Protein AF-Q025M4-F1 (afdb_monomer_lite)

Foldseek 3Di:
DVPVLCVLLVVCVLLVHDSVQSVVLVVVVVVPDDPVVSVVSSVVSSCCSLVVCCVVCVVLLVVLLVQLVVLVVVVVVCCVPPVPQDQPLDLDDDPSNVVVLVVLLQSLLVSLLRSCQVSQVRLQSSLVSNLVVVLVVVCVVCVVVLVVLVVCCVVPVVSVSVNCSVCSSNVSSSNSNNNSSSVNNDDDPDDD

Organism: Solibacter usitatus (strain Ellin6076) (NCBI:txid234267)

Sequence (192 aa):
MRSWHGAVVWMFERLGLDVALAGDLLEERARGRSMIWYCRQVGTAICIGIGRPIFEHKVLALRAVATGCAVNSVWLFLWEKFLHLDLPSTPRISLEAIACLLIILLTQAATGWMVARTHRAHAIPMVLVFVTWLVGWYVAGSFSEIERLLVSSIDQPRFRPYLAWYLTPLFVETAGLIAGGIVGAAPKARPR

Structure (mmCIF, N/CA/C/O backbone):
data_AF-Q025M4-F1
#
_entry.id   AF-Q025M4-F1
#
loop_
_atom_site.group_PDB
_atom_site.id
_atom_site.type_symbol
_atom_site.label_atom_id
_atom_site.label_alt_id
_atom_site.label_comp_id
_atom_site.label_asym_id
_atom_site.label_entity_id
_atom_site.label_seq_id
_atom_site.pdbx_PDB_ins_code
_atom_site.Cartn_x
_atom_site.Cartn_y
_atom_site.Cartn_z
_atom_site.occupancy
_atom_site.B_iso_or_equiv
_atom_site.auth_seq_id
_atom_site.auth_comp_id
_atom_site.auth_asym_id
_atom_site.auth_atom_id
_atom_site.pdbx_PDB_model_num
ATOM 1 N N . MET A 1 1 ? -0.836 20.525 21.009 1.00 51.44 1 MET A N 1
ATOM 2 C CA . MET A 1 1 ? -1.265 19.148 21.367 1.00 51.44 1 MET A CA 1
ATOM 3 C C . MET A 1 1 ? -2.673 18.756 20.884 1.00 51.44 1 MET A C 1
ATOM 5 O O . MET A 1 1 ? -2.928 17.563 20.805 1.00 51.44 1 MET A O 1
ATOM 9 N N . ARG A 1 2 ? -3.563 19.686 20.480 1.00 56.62 2 ARG A N 1
ATOM 10 C CA . ARG A 1 2 ? -4.924 19.380 19.965 1.00 56.62 2 ARG A CA 1
ATOM 11 C C . ARG A 1 2 ? -4.997 18.513 18.689 1.00 56.62 2 ARG A C 1
ATOM 13 O O . ARG A 1 2 ? -6.009 17.857 18.486 1.00 56.62 2 ARG A O 1
ATOM 20 N N . SER A 1 3 ? -3.959 18.478 17.849 1.00 73.88 3 SER A N 1
ATOM 21 C CA . SER A 1 3 ? -4.001 17.783 16.547 1.00 73.88 3 SER A CA 1
ATOM 22 C C . SER A 1 3 ? -3.987 16.251 16.641 1.00 73.88 3 SER A C 1
ATOM 24 O O . SER A 1 3 ? -4.632 15.582 15.842 1.00 73.88 3 SER A O 1
ATOM 26 N N . TRP A 1 4 ? -3.294 15.684 17.631 1.00 70.69 4 TRP A N 1
ATOM 27 C CA . TRP A 1 4 ? -3.118 14.230 17.747 1.00 70.69 4 TRP A CA 1
ATOM 28 C C . TRP A 1 4 ? -4.360 13.506 18.274 1.00 70.69 4 TRP A C 1
ATOM 30 O O . TRP A 1 4 ? -4.628 12.380 17.871 1.00 70.69 4 TRP A O 1
ATOM 40 N N . HIS A 1 5 ? -5.136 14.155 19.146 1.00 73.75 5 HIS A N 1
ATOM 41 C CA . HIS A 1 5 ? -6.385 13.597 19.667 1.00 73.75 5 HIS A CA 1
ATOM 42 C C . HIS A 1 5 ? -7.423 13.439 18.553 1.00 73.75 5 HIS A C 1
ATOM 44 O O . HIS A 1 5 ? -7.964 12.353 18.363 1.00 73.75 5 HIS A O 1
ATOM 50 N N . GLY A 1 6 ? -7.615 14.501 17.762 1.00 79.62 6 GLY A N 1
ATOM 51 C CA . GLY A 1 6 ? -8.504 14.466 16.605 1.00 79.62 6 GLY A CA 1
ATOM 52 C C . GLY A 1 6 ? -8.106 13.377 15.613 1.00 79.62 6 GLY A C 1
ATOM 53 O O . GLY A 1 6 ? -8.973 12.657 15.141 1.00 79.62 6 GLY A O 1
ATOM 54 N N . ALA A 1 7 ? -6.805 13.187 15.367 1.00 79.31 7 ALA A N 1
ATOM 55 C CA . ALA A 1 7 ? -6.321 12.137 14.474 1.00 79.31 7 ALA A CA 1
ATOM 56 C C . ALA A 1 7 ? -6.635 10.718 14.982 1.00 79.31 7 ALA A C 1
ATOM 58 O O . ALA A 1 7 ? -7.050 9.873 14.194 1.00 79.31 7 ALA A O 1
ATOM 59 N N . VAL A 1 8 ? -6.467 10.447 16.281 1.00 77.81 8 VAL A N 1
ATOM 60 C CA . VAL A 1 8 ? -6.729 9.111 16.848 1.00 77.81 8 VAL A CA 1
ATOM 61 C C . VAL A 1 8 ? -8.222 8.813 16.896 1.00 77.81 8 VAL A C 1
ATOM 63 O O . VAL A 1 8 ? -8.623 7.734 16.475 1.00 77.81 8 VAL A O 1
ATOM 66 N N . VAL A 1 9 ? -9.045 9.768 17.335 1.00 82.25 9 VAL A N 1
ATOM 67 C CA . VAL A 1 9 ? -10.509 9.613 17.330 1.00 82.25 9 VAL A CA 1
ATOM 68 C C . VAL A 1 9 ? -11.020 9.425 15.904 1.00 82.25 9 VAL A C 1
ATOM 70 O O . VAL A 1 9 ? -11.759 8.480 15.644 1.00 82.25 9 VAL A O 1
ATOM 73 N N . TRP A 1 10 ? -10.551 10.253 14.965 1.00 81.56 10 TRP A N 1
ATOM 74 C CA . TRP A 1 10 ? -10.876 10.120 13.545 1.00 81.56 10 TRP A CA 1
ATOM 75 C C . TRP A 1 10 ? -10.479 8.746 13.000 1.00 81.56 10 TRP A C 1
ATOM 77 O O . TRP A 1 10 ? -11.255 8.112 12.292 1.00 81.56 10 TRP A O 1
ATOM 87 N N . MET A 1 11 ? -9.294 8.246 13.356 1.00 79.44 11 MET A N 1
ATOM 88 C CA . MET A 1 11 ? -8.829 6.930 12.923 1.00 79.44 11 MET A CA 1
ATOM 89 C C . MET A 1 11 ? -9.656 5.794 13.540 1.00 79.44 11 MET A C 1
ATOM 91 O O . MET A 1 11 ? -9.972 4.836 12.840 1.00 79.44 11 MET A O 1
ATOM 95 N N . PHE A 1 12 ? -10.042 5.897 14.814 1.00 82.19 12 PHE A N 1
ATOM 96 C CA . PHE A 1 12 ? -10.883 4.901 15.485 1.00 82.19 12 PHE A CA 1
ATOM 97 C C . PHE A 1 12 ? -12.275 4.842 14.862 1.00 82.19 12 PHE A C 1
ATOM 99 O O . PHE A 1 12 ? -12.716 3.766 14.465 1.00 82.19 12 PHE A O 1
ATOM 106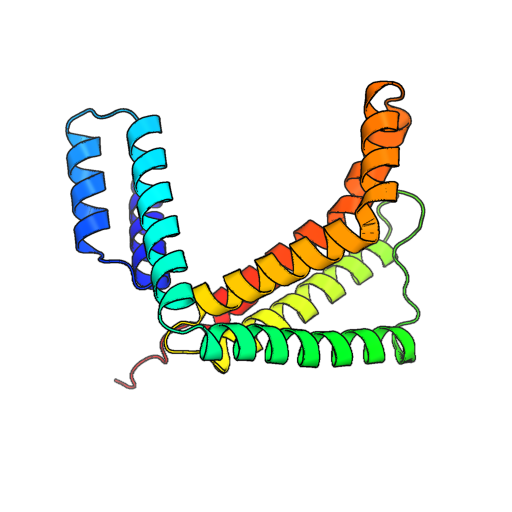 N N . GLU A 1 13 ? -12.911 5.996 14.663 1.00 81.44 13 GLU A N 1
ATOM 107 C CA . GLU A 1 13 ? -14.184 6.094 13.948 1.00 81.44 13 GLU A CA 1
ATOM 108 C C . GLU A 1 13 ? -14.070 5.480 12.546 1.00 81.44 13 GLU A C 1
ATOM 110 O O . GLU A 1 13 ? -14.936 4.725 12.101 1.00 81.44 13 GLU A O 1
ATOM 115 N N . ARG A 1 14 ? -12.949 5.735 11.859 1.00 75.38 14 ARG A N 1
ATOM 116 C CA . ARG A 1 14 ? -12.715 5.238 10.503 1.00 75.38 14 ARG A CA 1
ATOM 117 C C . ARG A 1 14 ? -12.511 3.733 10.416 1.00 75.38 14 ARG A C 1
ATOM 119 O O . ARG A 1 14 ? -12.902 3.124 9.421 1.00 75.38 14 ARG A O 1
ATOM 126 N N . LEU A 1 15 ? -11.896 3.154 11.438 1.00 72.25 15 LEU A N 1
ATOM 127 C CA . LEU A 1 15 ? -11.674 1.718 11.566 1.00 72.25 15 LEU A CA 1
ATOM 128 C C . LEU A 1 15 ? -12.890 0.985 12.152 1.00 72.25 15 LEU A C 1
ATOM 130 O O . LEU A 1 15 ? -12.862 -0.240 12.228 1.00 72.25 15 LEU A O 1
ATOM 134 N N . GLY A 1 16 ? -13.950 1.705 12.542 1.00 72.88 16 GLY A N 1
ATOM 135 C CA . GLY A 1 16 ? -15.097 1.123 13.242 1.00 72.88 16 GLY A CA 1
ATOM 136 C C . GLY A 1 16 ? -14.747 0.636 14.652 1.00 72.88 16 GLY A C 1
ATOM 137 O O . GLY A 1 16 ? -15.394 -0.273 15.165 1.00 72.88 16 GLY A O 1
ATOM 138 N N . LEU A 1 17 ? -13.697 1.202 15.251 1.00 81.06 17 LEU A N 1
ATOM 139 C CA . LEU A 1 17 ? -13.292 0.947 16.628 1.00 81.06 17 LEU A CA 1
ATOM 140 C C . LEU A 1 17 ? -14.156 1.752 17.599 1.00 81.06 17 LEU A C 1
ATOM 142 O O . LEU A 1 17 ? -14.677 2.815 17.261 1.00 81.06 17 LEU A O 1
ATOM 146 N N . ASP A 1 18 ? -14.261 1.256 18.829 1.00 82.44 18 ASP A N 1
ATOM 147 C CA . ASP A 1 18 ? -15.000 1.938 19.884 1.00 82.44 18 ASP A CA 1
ATOM 148 C C . ASP A 1 18 ? -14.334 3.279 20.237 1.00 82.44 18 ASP A C 1
ATOM 150 O O . ASP A 1 18 ? -13.204 3.331 20.727 1.00 82.44 18 ASP A O 1
ATOM 154 N N . VAL A 1 19 ? -15.038 4.383 19.984 1.00 82.19 19 VAL A N 1
ATOM 155 C CA . VAL A 1 19 ? -14.568 5.741 20.290 1.00 82.19 19 VAL A CA 1
ATOM 156 C C . VAL A 1 19 ? -14.390 5.935 21.801 1.00 82.19 19 VAL A C 1
ATOM 158 O O . VAL A 1 19 ? -13.518 6.704 22.212 1.00 82.19 19 VAL A O 1
ATOM 161 N N . ALA A 1 20 ? -15.139 5.203 22.636 1.00 84.94 20 ALA A N 1
ATOM 162 C CA . ALA A 1 20 ? -14.956 5.225 24.085 1.00 84.94 20 ALA A CA 1
ATOM 163 C C . ALA A 1 20 ? -13.569 4.700 24.484 1.00 84.94 20 ALA A C 1
ATOM 165 O O . ALA A 1 20 ? -12.916 5.285 25.347 1.00 84.94 20 ALA A O 1
ATOM 166 N N . LEU A 1 21 ? -13.064 3.676 23.783 1.00 85.25 21 LEU A N 1
ATOM 167 C CA . LEU A 1 21 ? -11.714 3.150 23.993 1.00 85.25 21 LEU A CA 1
ATOM 168 C C . LEU A 1 21 ? -10.638 4.195 23.658 1.00 85.25 21 LEU A C 1
ATOM 170 O O . LEU A 1 21 ? -9.630 4.287 24.354 1.00 85.25 21 LEU A O 1
ATOM 174 N N . ALA A 1 22 ? -10.842 5.019 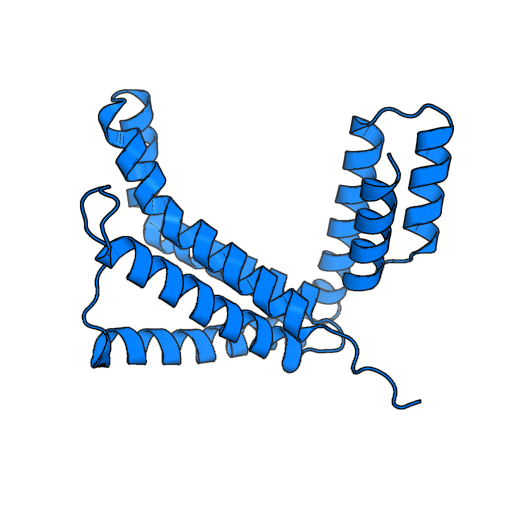22.622 1.00 84.25 22 ALA A N 1
ATOM 175 C CA . ALA A 1 22 ? -9.927 6.126 22.330 1.00 84.25 22 ALA A CA 1
ATOM 176 C C . ALA A 1 22 ? -9.909 7.161 23.468 1.00 84.25 22 ALA A C 1
ATOM 178 O O . ALA A 1 22 ? -8.838 7.650 23.827 1.00 84.25 22 ALA A O 1
ATOM 179 N N . GLY A 1 23 ? -11.077 7.479 24.037 1.00 84.75 23 GLY A N 1
ATOM 180 C CA . GLY A 1 23 ? -11.203 8.368 25.194 1.00 84.75 23 GLY A CA 1
ATOM 181 C C . GLY A 1 23 ? -10.448 7.844 26.415 1.00 84.75 23 GLY A C 1
ATOM 182 O O . GLY A 1 23 ? -9.612 8.560 26.965 1.00 84.75 23 GLY A O 1
ATOM 183 N N . ASP A 1 24 ? -10.657 6.574 26.759 1.00 89.44 24 ASP A N 1
ATOM 184 C CA . ASP A 1 24 ? -10.025 5.916 27.908 1.00 89.44 24 ASP A CA 1
ATOM 185 C C . ASP A 1 24 ? -8.487 5.908 27.802 1.00 89.44 24 ASP A C 1
ATOM 187 O O . ASP A 1 24 ? -7.779 6.361 28.705 1.00 89.44 24 ASP A O 1
ATOM 191 N N . LEU A 1 25 ? -7.941 5.544 26.633 1.00 88.00 25 LEU A N 1
ATOM 192 C CA . LEU A 1 25 ? -6.490 5.578 26.390 1.00 88.00 25 LEU A CA 1
ATOM 193 C C . LEU A 1 25 ? -5.885 6.982 26.548 1.00 88.00 25 LEU A C 1
ATOM 195 O O . LEU A 1 25 ? -4.718 7.133 26.929 1.00 88.00 25 LEU A O 1
ATOM 199 N N . LEU A 1 26 ? -6.656 8.021 26.228 1.00 85.38 26 LEU A N 1
ATOM 200 C CA . LEU A 1 26 ? -6.246 9.412 26.386 1.00 85.38 26 LEU A CA 1
ATOM 201 C C . LEU A 1 26 ? -6.309 9.874 27.840 1.00 85.38 26 LEU A C 1
ATOM 203 O O . LEU A 1 26 ? -5.386 10.565 28.280 1.00 85.38 26 LEU A O 1
ATOM 207 N N . GLU A 1 27 ? -7.338 9.480 28.585 1.00 88.56 27 GLU A N 1
ATOM 208 C CA . GLU A 1 27 ? -7.424 9.742 30.021 1.00 88.56 27 GLU A CA 1
ATOM 209 C C . GLU A 1 27 ? -6.257 9.091 30.770 1.00 88.56 27 GLU A C 1
ATOM 211 O O . GLU A 1 27 ? -5.595 9.746 31.579 1.00 88.56 27 GLU A O 1
ATOM 216 N N . GLU A 1 28 ? -5.915 7.843 30.445 1.00 88.94 28 GLU A N 1
ATOM 217 C CA . GLU A 1 28 ? -4.770 7.161 31.054 1.00 88.94 28 GLU A CA 1
ATOM 218 C C . GLU A 1 28 ? -3.429 7.812 30.693 1.00 88.94 28 GLU A C 1
ATOM 220 O O . GLU A 1 28 ? -2.525 7.903 31.532 1.00 88.94 28 GLU A O 1
ATOM 225 N N . ARG A 1 29 ? -3.292 8.340 29.470 1.00 83.69 29 ARG A N 1
ATOM 226 C CA . ARG A 1 29 ? -2.121 9.140 29.091 1.00 83.69 29 ARG A CA 1
ATOM 227 C C . ARG A 1 29 ? -2.046 10.443 29.888 1.00 83.69 29 ARG A C 1
ATOM 229 O O . ARG A 1 29 ? -0.961 10.809 30.338 1.00 83.69 29 ARG A O 1
ATOM 236 N N . ALA A 1 30 ? -3.170 11.134 30.078 1.00 85.62 30 ALA A N 1
ATOM 237 C CA . ALA A 1 30 ? -3.232 12.368 30.863 1.00 85.62 30 ALA A CA 1
ATOM 238 C C . ALA A 1 30 ? -2.868 12.138 32.342 1.00 85.62 30 ALA A C 1
ATOM 240 O O . ALA A 1 30 ? -2.288 13.019 32.970 1.00 85.62 30 ALA A O 1
ATOM 241 N N . ARG A 1 31 ? -3.099 10.926 32.867 1.00 90.62 31 ARG A N 1
ATOM 242 C CA . ARG A 1 31 ? -2.659 10.481 34.205 1.00 90.62 31 ARG A CA 1
ATOM 243 C C . ARG A 1 31 ? -1.152 10.175 34.309 1.00 90.62 31 ARG A C 1
ATOM 245 O O . ARG A 1 31 ? -0.707 9.631 35.315 1.00 90.62 31 ARG A O 1
ATOM 252 N N . GLY A 1 32 ? -0.352 10.525 33.297 1.00 89.25 32 GLY A N 1
ATOM 253 C CA . GLY A 1 32 ? 1.113 10.454 33.344 1.00 89.25 32 GLY A CA 1
ATOM 254 C C . GLY A 1 32 ? 1.727 9.177 32.765 1.00 89.25 32 GLY A C 1
ATOM 255 O O . GLY A 1 32 ? 2.919 8.931 32.954 1.00 89.25 32 GLY A O 1
ATOM 256 N N . ARG A 1 33 ? 0.957 8.350 32.043 1.00 89.75 33 ARG A N 1
ATOM 257 C CA . ARG A 1 33 ? 1.520 7.192 31.326 1.00 89.75 33 ARG A CA 1
ATOM 258 C C . ARG A 1 33 ? 2.414 7.637 30.164 1.00 89.75 33 ARG A C 1
ATOM 260 O O . ARG A 1 33 ? 2.172 8.644 29.500 1.00 89.75 33 ARG A O 1
ATOM 267 N N . SER A 1 34 ? 3.465 6.857 29.908 1.00 90.19 34 SER A N 1
ATOM 268 C CA . SER A 1 34 ? 4.457 7.173 28.878 1.00 90.19 34 SER A CA 1
ATOM 269 C C . SER A 1 34 ? 3.881 7.081 27.460 1.00 90.19 34 SER A C 1
ATOM 271 O O . SER A 1 34 ? 2.951 6.322 27.178 1.00 90.19 34 SER A O 1
ATOM 273 N N . MET A 1 35 ? 4.474 7.828 26.525 1.00 83.19 35 MET A N 1
ATOM 274 C CA . MET A 1 35 ? 4.039 7.831 25.123 1.00 83.19 35 MET A CA 1
ATOM 275 C C . MET A 1 35 ? 4.218 6.465 24.444 1.00 83.19 35 MET A C 1
ATOM 277 O O . MET A 1 35 ? 3.399 6.086 23.613 1.00 83.19 35 MET A O 1
ATOM 281 N N . ILE A 1 36 ? 5.235 5.697 24.844 1.00 89.62 36 ILE A N 1
ATOM 282 C CA . ILE A 1 36 ? 5.467 4.333 24.347 1.00 89.62 36 ILE A CA 1
ATOM 283 C C . ILE A 1 36 ? 4.314 3.411 24.754 1.00 89.62 36 ILE A C 1
ATOM 285 O O . ILE A 1 36 ? 3.816 2.648 23.928 1.00 89.62 36 ILE A O 1
ATOM 289 N N . TRP A 1 37 ? 3.856 3.507 26.007 1.00 92.12 37 TRP A N 1
ATOM 290 C CA . TRP A 1 37 ? 2.716 2.729 26.489 1.00 92.12 37 TRP A CA 1
ATOM 291 C C . TRP A 1 37 ? 1.453 3.048 25.677 1.00 92.12 37 TRP A C 1
ATOM 293 O O . TRP A 1 37 ? 0.787 2.128 25.203 1.00 92.12 37 TRP A O 1
ATOM 303 N N . TYR A 1 38 ? 1.189 4.334 25.425 1.00 85.69 38 TYR A N 1
ATOM 304 C CA . TYR A 1 38 ? 0.045 4.779 24.625 1.00 85.69 38 TYR A CA 1
ATOM 305 C C . TYR A 1 38 ? 0.108 4.252 23.185 1.00 85.69 38 TYR A C 1
ATOM 307 O O . TYR A 1 38 ? -0.857 3.662 22.703 1.00 85.69 38 TYR A O 1
ATOM 315 N N . CYS A 1 39 ? 1.256 4.392 22.510 1.00 84.88 39 CYS A N 1
ATOM 316 C CA . CYS A 1 39 ? 1.442 3.871 21.153 1.00 84.88 39 CYS A CA 1
ATOM 317 C C . CYS A 1 39 ? 1.232 2.354 21.086 1.00 84.88 39 CYS A C 1
ATOM 319 O O . CYS A 1 39 ? 0.612 1.868 20.142 1.00 84.88 39 CYS A O 1
ATOM 321 N N . ARG A 1 40 ? 1.699 1.608 22.098 1.00 89.19 40 ARG A N 1
ATOM 322 C CA . ARG A 1 40 ? 1.488 0.159 22.171 1.00 89.19 40 ARG A CA 1
ATOM 323 C C . ARG A 1 40 ? 0.004 -0.188 22.273 1.00 89.19 40 ARG A C 1
ATOM 325 O O . ARG A 1 40 ? -0.445 -1.064 21.546 1.00 89.19 40 ARG A O 1
ATOM 332 N N . GLN A 1 41 ? -0.757 0.497 23.127 1.00 89.94 41 GLN A N 1
ATOM 333 C CA . GLN A 1 41 ? -2.190 0.220 23.281 1.00 89.94 41 GLN A CA 1
ATOM 334 C C . GLN A 1 41 ? -3.001 0.591 22.043 1.00 89.94 41 GLN A C 1
ATOM 336 O O . GLN A 1 41 ? -3.819 -0.203 21.585 1.00 89.94 41 GLN A O 1
ATOM 341 N N . VAL A 1 42 ? -2.732 1.762 21.460 1.00 85.00 42 VAL A N 1
ATOM 342 C CA . VAL A 1 42 ? -3.351 2.184 20.197 1.00 85.00 42 VAL A CA 1
ATOM 343 C C . VAL A 1 42 ? -3.057 1.162 19.097 1.00 85.00 42 VAL A C 1
ATOM 345 O O . VAL A 1 42 ? -3.974 0.742 18.397 1.00 85.00 42 VAL A O 1
ATOM 348 N N . GLY A 1 43 ? -1.807 0.701 18.989 1.00 85.12 43 GLY A N 1
ATOM 349 C CA . GLY A 1 43 ? -1.421 -0.351 18.049 1.00 85.12 43 GLY A CA 1
ATOM 350 C C . GLY A 1 43 ? -2.187 -1.656 18.275 1.00 85.12 43 GLY A C 1
ATOM 351 O O . GLY A 1 43 ? -2.765 -2.194 17.335 1.00 85.12 43 GLY A O 1
ATOM 352 N N . THR A 1 44 ? -2.262 -2.137 19.518 1.00 85.56 44 THR A N 1
ATOM 353 C CA . THR A 1 44 ? -3.016 -3.352 19.861 1.00 85.56 44 THR A CA 1
ATOM 354 C C . THR A 1 44 ? -4.498 -3.226 19.506 1.00 85.56 44 THR A C 1
ATOM 356 O O . THR A 1 44 ? -5.053 -4.138 18.895 1.00 85.56 44 THR A O 1
ATOM 359 N N . ALA A 1 45 ? -5.135 -2.097 19.828 1.00 85.12 45 ALA A N 1
ATOM 360 C CA . ALA A 1 45 ? -6.538 -1.851 19.502 1.00 85.12 45 ALA A CA 1
ATOM 361 C C . ALA A 1 45 ? -6.784 -1.882 17.984 1.00 85.12 45 ALA A C 1
ATOM 363 O O . ALA A 1 45 ? -7.725 -2.527 17.527 1.00 85.12 45 ALA A O 1
ATOM 364 N N . ILE A 1 46 ? -5.898 -1.261 17.199 1.00 82.25 46 ILE A N 1
ATOM 365 C CA . ILE A 1 46 ? -5.940 -1.291 15.730 1.00 82.25 46 ILE A CA 1
ATOM 366 C C . ILE A 1 46 ? -5.804 -2.725 15.210 1.00 82.25 46 ILE A C 1
ATOM 368 O O . ILE A 1 46 ? -6.625 -3.161 14.404 1.00 82.25 46 ILE A O 1
ATOM 372 N N . CYS A 1 47 ? -4.818 -3.482 15.698 1.00 83.56 47 CYS A N 1
ATOM 373 C CA . CYS A 1 47 ? -4.603 -4.870 15.289 1.00 83.56 47 CYS A CA 1
ATOM 374 C C . CYS A 1 47 ? -5.821 -5.753 15.586 1.00 83.56 47 CYS A C 1
ATOM 376 O O . CYS A 1 47 ? -6.236 -6.532 14.730 1.00 83.56 47 CYS A O 1
ATOM 378 N N . ILE A 1 48 ? -6.422 -5.613 16.771 1.00 84.56 48 ILE A N 1
ATOM 379 C CA . ILE A 1 48 ? -7.620 -6.371 17.154 1.00 84.56 48 ILE A CA 1
ATOM 380 C C . ILE A 1 48 ? -8.820 -5.957 16.292 1.00 84.56 48 ILE A C 1
ATOM 382 O O . ILE A 1 48 ? -9.526 -6.824 15.776 1.00 84.56 48 ILE A O 1
ATOM 386 N N . GLY A 1 49 ? -9.032 -4.653 16.090 1.00 80.00 49 GLY A N 1
ATOM 387 C CA . GLY A 1 49 ? -10.145 -4.129 15.295 1.00 80.00 49 GLY A CA 1
ATOM 388 C C . GLY A 1 49 ? -10.087 -4.495 13.820 1.00 80.00 49 GLY A C 1
ATOM 389 O O . GLY A 1 49 ? -11.123 -4.736 13.212 1.00 80.00 49 GLY A O 1
ATOM 390 N N . ILE A 1 50 ? -8.886 -4.577 13.245 1.00 80.94 50 ILE A N 1
ATOM 391 C CA . ILE A 1 50 ? -8.695 -5.042 11.868 1.00 80.94 50 ILE A CA 1
ATOM 392 C C . ILE A 1 50 ? -8.802 -6.565 11.806 1.00 80.94 50 ILE A C 1
ATOM 394 O O . ILE A 1 50 ? -9.475 -7.096 10.927 1.00 80.94 50 ILE A O 1
ATOM 398 N N . GLY A 1 51 ? -8.155 -7.274 12.734 1.00 82.62 51 GLY A N 1
ATOM 399 C CA . GLY A 1 51 ? -8.059 -8.730 12.706 1.00 82.62 51 GLY A CA 1
ATOM 400 C C . GLY A 1 51 ? -9.409 -9.417 12.881 1.00 82.62 51 GLY A C 1
ATOM 401 O O . GLY A 1 51 ? -9.740 -10.328 12.125 1.00 82.62 51 GLY A O 1
ATOM 402 N N . ARG A 1 52 ? -10.220 -8.968 13.842 1.00 85.69 52 ARG A N 1
ATOM 403 C CA . ARG A 1 52 ? -11.481 -9.635 14.187 1.00 85.69 52 ARG A CA 1
ATOM 404 C C . ARG A 1 52 ? -12.454 -9.752 12.993 1.00 85.69 52 ARG A C 1
ATOM 406 O O . ARG A 1 52 ? -12.823 -10.885 12.682 1.00 85.69 52 ARG A O 1
ATOM 413 N N . PRO A 1 53 ? -12.785 -8.677 12.245 1.00 81.12 53 PRO A N 1
ATOM 414 C CA . PRO A 1 53 ? -13.621 -8.775 11.046 1.00 81.12 53 PRO A CA 1
ATOM 415 C C . PRO A 1 53 ? -13.066 -9.708 9.964 1.00 81.12 53 PRO A C 1
ATOM 417 O O . PRO A 1 53 ? -13.834 -10.344 9.248 1.00 81.12 53 PRO A O 1
ATOM 420 N N . ILE A 1 54 ? -11.740 -9.805 9.826 1.00 83.50 54 ILE A N 1
ATOM 421 C CA . ILE A 1 54 ? -11.101 -10.672 8.824 1.00 83.50 54 ILE A CA 1
ATOM 422 C C . ILE A 1 54 ? -11.332 -12.144 9.175 1.00 83.50 54 ILE A C 1
ATOM 424 O O . ILE A 1 54 ? -11.693 -12.943 8.308 1.00 83.50 54 ILE A O 1
ATOM 428 N N . PHE A 1 55 ? -11.158 -12.503 10.450 1.00 85.19 55 PHE A N 1
ATOM 429 C CA . PHE A 1 55 ? -11.354 -13.874 10.919 1.00 85.19 55 PHE A CA 1
ATOM 430 C C . PHE A 1 55 ? -12.830 -14.276 10.985 1.00 85.19 55 PHE A C 1
ATOM 432 O O . PHE A 1 55 ? -13.149 -15.427 10.679 1.00 85.19 55 PHE A O 1
ATOM 439 N N . GLU A 1 56 ? -13.719 -13.343 11.333 1.00 91.44 56 GLU A N 1
ATOM 440 C CA . GLU A 1 56 ? -15.169 -13.567 11.370 1.00 91.44 56 GLU A CA 1
ATOM 441 C C . GLU A 1 56 ? -15.781 -13.634 9.955 1.00 91.44 56 GLU A C 1
ATOM 443 O O . GLU A 1 56 ? -16.726 -14.391 9.727 1.00 91.44 56 GLU A O 1
ATOM 448 N N . HIS A 1 57 ? -15.212 -12.927 8.968 1.00 90.62 57 HIS A N 1
ATOM 449 C CA . HIS A 1 57 ? -15.748 -12.839 7.603 1.00 90.62 57 HIS A CA 1
ATOM 450 C C . HIS A 1 57 ? -14.753 -13.283 6.517 1.00 90.62 57 HIS A C 1
ATOM 452 O O . HIS A 1 57 ? -14.491 -12.562 5.552 1.00 90.62 57 HIS A O 1
ATOM 458 N N . LYS A 1 58 ? -14.250 -14.520 6.609 1.00 92.31 58 LYS A N 1
ATOM 459 C CA . LYS A 1 58 ? -13.260 -15.088 5.664 1.00 92.31 58 LYS A CA 1
ATOM 460 C C . LYS A 1 58 ? -13.685 -15.021 4.192 1.00 92.31 58 LYS A C 1
ATOM 462 O O . LYS A 1 58 ? -12.873 -14.714 3.325 1.00 92.31 58 LYS A O 1
ATOM 467 N N . VAL A 1 59 ? -14.963 -15.278 3.903 1.00 94.12 59 VAL A N 1
ATOM 468 C CA . VAL A 1 59 ? -15.506 -15.209 2.531 1.00 94.12 59 VAL A CA 1
ATOM 469 C C . VAL A 1 59 ? -15.474 -13.774 2.003 1.00 94.12 59 VAL A C 1
ATOM 471 O O . VAL A 1 59 ? -15.167 -13.547 0.835 1.00 94.12 59 VAL A O 1
ATOM 474 N N . LEU A 1 60 ? -15.746 -12.795 2.870 1.00 91.94 60 LEU A N 1
ATOM 475 C CA . LEU A 1 60 ? -15.690 -11.382 2.515 1.00 91.94 60 LEU A CA 1
ATOM 476 C C . LEU A 1 60 ? -14.245 -10.943 2.249 1.00 91.94 60 LEU A C 1
ATOM 478 O O . LEU A 1 60 ? -13.997 -10.258 1.262 1.00 91.94 60 LEU A O 1
ATOM 482 N N . ALA A 1 61 ? -13.299 -11.405 3.071 1.00 92.56 61 ALA A N 1
ATOM 483 C CA . ALA A 1 61 ? -11.870 -11.175 2.873 1.00 92.56 61 ALA A CA 1
ATOM 484 C C . ALA A 1 61 ? -11.378 -11.762 1.540 1.00 92.56 61 ALA A C 1
ATOM 486 O O . ALA A 1 61 ? -10.731 -11.066 0.761 1.00 92.56 61 ALA A O 1
ATOM 487 N N . LEU A 1 62 ? -11.756 -13.006 1.225 1.00 95.00 62 LEU A N 1
ATOM 488 C CA . LEU A 1 62 ? -11.417 -13.634 -0.053 1.00 95.00 62 LEU A CA 1
ATOM 489 C 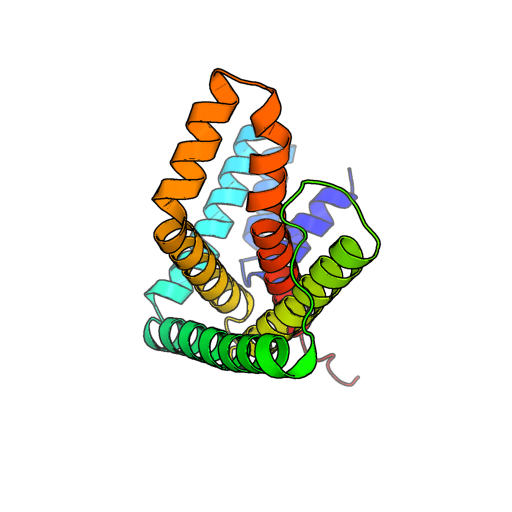C . LEU A 1 62 ? -12.009 -12.862 -1.240 1.00 95.00 62 LEU A C 1
ATOM 491 O O . LEU A 1 62 ? -11.328 -12.631 -2.237 1.00 95.00 62 LEU A O 1
ATOM 495 N N . ARG A 1 63 ? -13.265 -12.419 -1.127 1.00 95.62 63 ARG A N 1
ATOM 496 C CA . ARG A 1 63 ? -13.920 -11.601 -2.153 1.00 95.62 63 ARG A CA 1
ATOM 497 C C . ARG A 1 63 ? -13.228 -10.249 -2.338 1.00 95.62 63 ARG A C 1
ATOM 499 O O . ARG A 1 63 ? -13.116 -9.787 -3.475 1.00 95.62 63 ARG A O 1
ATOM 506 N N . ALA A 1 64 ? -12.756 -9.626 -1.262 1.00 95.06 64 ALA A N 1
ATOM 507 C CA . ALA A 1 64 ? -11.999 -8.382 -1.330 1.00 95.06 64 ALA A CA 1
ATOM 508 C C . ALA A 1 64 ? -10.683 -8.573 -2.088 1.00 95.06 64 ALA A C 1
ATOM 510 O O . ALA A 1 64 ? -10.397 -7.790 -2.995 1.00 95.06 64 ALA A O 1
ATOM 511 N N . VAL A 1 65 ? -9.950 -9.655 -1.796 1.00 96.75 65 VAL A N 1
ATOM 512 C CA . VAL A 1 65 ? -8.742 -10.031 -2.547 1.00 96.75 65 VAL A CA 1
ATOM 513 C C . VAL A 1 65 ? -9.076 -10.256 -4.018 1.00 96.75 65 VAL A C 1
ATOM 515 O O . VAL A 1 65 ? -8.481 -9.613 -4.871 1.00 96.75 65 VAL A O 1
ATOM 518 N N . ALA A 1 66 ? -10.085 -11.074 -4.329 1.00 97.19 66 ALA A N 1
ATOM 519 C CA . ALA A 1 66 ? -10.487 -11.343 -5.710 1.00 97.19 66 ALA A CA 1
ATOM 520 C C . ALA A 1 66 ? -10.880 -10.065 -6.475 1.00 97.19 66 ALA A C 1
ATOM 522 O O . ALA A 1 66 ? -10.509 -9.897 -7.634 1.00 97.19 66 ALA A O 1
ATOM 523 N N . THR A 1 67 ? -11.592 -9.143 -5.820 1.00 96.88 67 THR A N 1
ATOM 524 C CA . THR A 1 67 ? -11.977 -7.851 -6.408 1.00 96.88 67 THR A CA 1
ATOM 525 C C . THR A 1 67 ? -10.747 -6.991 -6.691 1.00 96.88 67 THR A C 1
ATOM 527 O O . THR A 1 67 ? -10.618 -6.461 -7.792 1.00 96.88 67 THR A O 1
ATOM 530 N N . GLY A 1 68 ? -9.833 -6.875 -5.723 1.00 96.06 68 GLY A N 1
ATOM 531 C CA . GLY A 1 68 ? -8.583 -6.136 -5.890 1.00 96.06 68 GLY A CA 1
ATOM 532 C C . GLY A 1 68 ? -7.716 -6.721 -7.005 1.00 96.06 68 GLY A C 1
ATOM 533 O O . GLY A 1 68 ? -7.259 -5.976 -7.868 1.00 96.06 68 GLY A O 1
ATOM 534 N N . CYS A 1 69 ? -7.573 -8.050 -7.058 1.00 97.12 69 CYS A N 1
ATOM 535 C CA . CYS A 1 69 ? -6.866 -8.747 -8.132 1.00 97.12 69 CYS A CA 1
ATOM 536 C C . CYS A 1 69 ? -7.481 -8.454 -9.498 1.00 97.12 69 CYS A C 1
ATOM 538 O O . CYS A 1 69 ? -6.756 -8.079 -10.408 1.00 97.12 69 CYS A O 1
ATOM 540 N N . ALA A 1 70 ? -8.804 -8.574 -9.640 1.00 97.25 70 ALA A N 1
ATOM 541 C CA . ALA A 1 70 ? -9.480 -8.339 -10.913 1.00 97.25 70 ALA A CA 1
ATOM 542 C C . ALA A 1 70 ? -9.255 -6.909 -11.430 1.00 97.25 70 ALA A C 1
ATOM 544 O O . ALA A 1 70 ? -8.925 -6.721 -12.600 1.00 97.25 70 ALA A O 1
ATOM 545 N N . VAL A 1 71 ? -9.382 -5.903 -10.558 1.00 95.81 71 VAL A N 1
ATOM 546 C CA . VAL A 1 71 ? -9.127 -4.500 -10.925 1.00 95.81 71 VAL A CA 1
ATOM 547 C C . VAL A 1 71 ? -7.655 -4.287 -11.279 1.00 95.81 71 VAL A C 1
ATOM 549 O O . VAL A 1 71 ? -7.355 -3.662 -12.295 1.00 95.81 71 VAL A O 1
ATOM 552 N N . ASN A 1 72 ? -6.734 -4.854 -10.495 1.00 93.69 72 ASN A N 1
ATOM 553 C CA . ASN A 1 72 ? -5.305 -4.735 -10.762 1.00 93.69 72 ASN A CA 1
ATOM 554 C C . ASN A 1 72 ? -4.906 -5.429 -12.075 1.00 93.69 72 ASN A C 1
ATOM 556 O O . ASN A 1 72 ? -4.102 -4.893 -12.825 1.00 93.69 72 ASN A O 1
ATOM 560 N N . SER A 1 73 ? -5.508 -6.574 -12.410 1.00 94.31 73 SER A N 1
ATOM 561 C CA . SER A 1 73 ? -5.297 -7.258 -13.691 1.00 94.31 73 SER A CA 1
ATOM 562 C C . SER A 1 73 ? -5.755 -6.416 -14.879 1.00 94.31 73 SER A C 1
ATOM 564 O O . SER A 1 73 ? -5.050 -6.356 -15.882 1.00 94.31 73 SER A O 1
ATOM 566 N N . VAL A 1 74 ? -6.901 -5.732 -14.768 1.00 95.44 74 VAL A N 1
ATOM 567 C CA . VAL A 1 74 ? -7.343 -4.778 -15.799 1.00 95.44 74 VAL A CA 1
ATOM 568 C C . VAL A 1 74 ? -6.321 -3.656 -15.946 1.00 95.44 74 VAL A C 1
ATOM 570 O O . VAL A 1 74 ? -5.973 -3.293 -17.067 1.00 95.44 74 VAL A O 1
ATOM 573 N N . TRP A 1 75 ? -5.801 -3.134 -14.834 1.00 92.75 75 TRP A N 1
ATOM 574 C CA . TRP A 1 75 ? -4.793 -2.083 -14.884 1.00 92.75 75 TRP A CA 1
ATOM 575 C C . TRP A 1 75 ? -3.485 -2.539 -15.538 1.00 92.75 75 TRP A C 1
ATOM 577 O O . TRP A 1 75 ? -2.982 -1.855 -16.425 1.00 92.75 75 TRP A O 1
ATOM 587 N N . LEU A 1 76 ? -2.974 -3.712 -15.162 1.00 90.69 76 LEU A N 1
ATOM 588 C CA . LEU A 1 76 ? -1.777 -4.303 -15.765 1.00 90.69 76 LEU A CA 1
ATOM 589 C C . LEU A 1 76 ? -1.952 -4.515 -17.272 1.00 90.69 76 LEU A C 1
ATOM 591 O O . LEU A 1 76 ? -1.065 -4.170 -18.048 1.00 90.69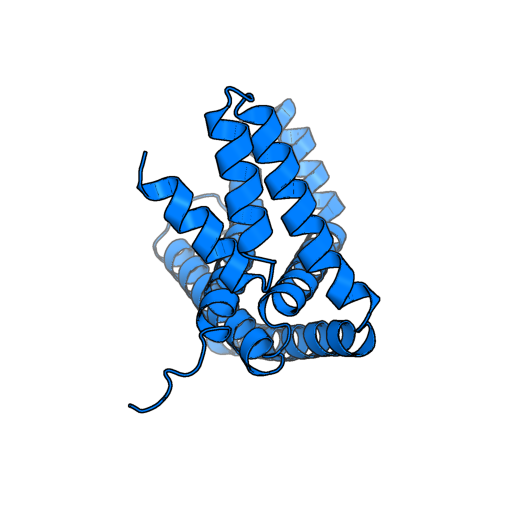 76 LEU A O 1
ATOM 595 N N . PHE A 1 77 ? -3.120 -5.005 -17.692 1.00 93.38 77 PHE A N 1
ATOM 596 C CA . PHE A 1 77 ? -3.447 -5.147 -19.108 1.00 93.38 77 PHE A CA 1
ATOM 597 C C . PHE A 1 77 ? -3.425 -3.796 -19.839 1.00 93.38 77 PHE A C 1
ATOM 599 O O . PHE A 1 77 ? -2.836 -3.683 -20.912 1.00 93.38 77 PHE A O 1
ATOM 606 N N . LEU A 1 78 ? -4.037 -2.755 -19.264 1.00 91.94 78 LEU A N 1
ATOM 607 C CA . LEU A 1 78 ? -4.036 -1.418 -19.863 1.00 91.94 78 LEU A CA 1
ATOM 608 C C . LEU A 1 78 ? -2.626 -0.816 -19.924 1.00 91.94 78 LEU A C 1
ATOM 610 O O . LEU A 1 78 ? -2.279 -0.183 -20.920 1.00 91.94 78 LEU A O 1
ATOM 614 N N . TRP A 1 79 ? -1.812 -1.039 -18.892 1.00 91.19 79 TRP A N 1
ATOM 615 C CA . TRP A 1 79 ? -0.423 -0.592 -18.855 1.00 91.19 79 TRP A CA 1
ATOM 616 C C . TRP A 1 79 ? 0.392 -1.203 -19.994 1.00 91.19 79 TRP A C 1
ATOM 618 O O . TRP A 1 79 ? 0.984 -0.472 -20.788 1.00 91.19 79 TRP A O 1
ATOM 628 N N . GLU A 1 80 ? 0.357 -2.534 -20.112 1.00 89.56 80 GLU A N 1
ATOM 629 C CA . GLU A 1 80 ? 1.093 -3.289 -21.131 1.00 89.56 80 GLU A CA 1
ATOM 630 C C . GLU A 1 80 ? 0.673 -2.889 -22.553 1.00 89.56 80 GLU A C 1
ATOM 632 O O . GLU A 1 80 ? 1.510 -2.790 -23.449 1.00 89.56 80 GLU A O 1
ATOM 637 N N . LYS A 1 81 ? -0.627 -2.649 -22.772 1.00 90.75 81 LYS A N 1
ATOM 638 C CA . LYS A 1 81 ? -1.162 -2.373 -24.111 1.00 90.75 81 LYS A CA 1
ATOM 639 C C . LYS A 1 81 ? -1.059 -0.923 -24.558 1.00 90.75 81 LYS A C 1
ATOM 641 O O . LYS A 1 81 ? -0.970 -0.705 -25.762 1.00 90.75 81 LYS A O 1
ATOM 646 N N . PHE A 1 82 ? -1.119 0.044 -23.644 1.00 88.75 82 PHE A N 1
ATOM 647 C CA . PHE A 1 82 ? -1.301 1.446 -24.031 1.00 88.75 82 PHE A CA 1
ATOM 648 C C . PHE A 1 82 ? -0.245 2.403 -23.498 1.00 88.75 82 PHE A C 1
ATOM 650 O O . PHE A 1 82 ? -0.024 3.434 -24.129 1.00 88.75 82 PHE A O 1
ATOM 657 N N . LEU A 1 83 ? 0.372 2.122 -22.347 1.00 83.56 83 LEU A N 1
ATOM 658 C CA . LEU A 1 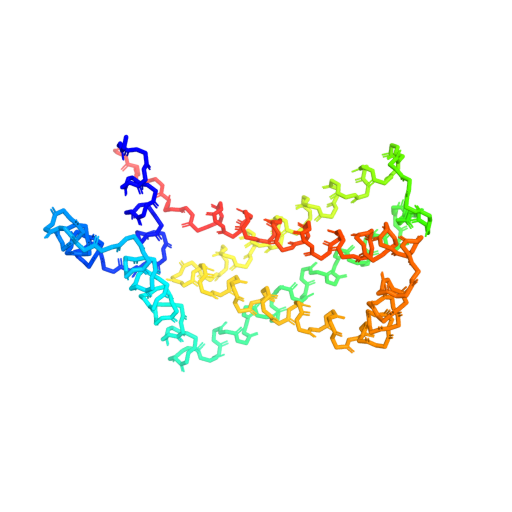83 ? 1.235 3.113 -21.710 1.00 83.56 83 LEU A CA 1
ATOM 659 C C . LEU A 1 83 ? 2.686 3.015 -22.174 1.00 83.56 83 LEU A C 1
ATOM 661 O O . LEU A 1 83 ? 3.307 4.062 -22.263 1.00 83.56 83 LEU A O 1
ATOM 665 N N . HIS A 1 84 ? 3.209 1.829 -22.522 1.00 81.12 84 HIS A N 1
ATOM 666 C CA . HIS A 1 84 ? 4.609 1.620 -22.969 1.00 81.12 84 HIS A CA 1
ATOM 667 C C . HIS A 1 84 ? 5.667 2.374 -22.135 1.00 81.12 84 HIS A C 1
ATOM 669 O O . HIS A 1 84 ? 6.757 2.678 -22.614 1.00 81.12 84 HIS A O 1
ATOM 675 N N . LEU A 1 85 ? 5.316 2.703 -20.896 1.00 83.88 85 LEU A N 1
ATOM 676 C CA . LEU A 1 85 ? 6.123 3.443 -19.951 1.00 83.88 85 LEU A CA 1
ATOM 677 C C . LEU A 1 85 ? 6.660 2.411 -18.976 1.00 83.88 85 LEU A C 1
ATOM 679 O O . LEU A 1 85 ? 5.881 1.732 -18.310 1.00 83.88 85 LEU A O 1
ATOM 683 N N . ASP A 1 86 ? 7.973 2.301 -18.880 1.00 81.75 86 ASP A N 1
ATOM 684 C CA . ASP A 1 86 ? 8.610 1.452 -17.884 1.00 81.75 86 ASP A CA 1
ATOM 685 C C . ASP A 1 86 ? 9.282 2.331 -16.836 1.00 81.75 86 ASP A C 1
ATOM 687 O O . ASP A 1 86 ? 9.718 3.453 -17.104 1.00 81.75 86 ASP A O 1
ATOM 691 N N . LEU A 1 87 ? 9.360 1.841 -15.598 1.00 82.06 87 LEU A N 1
ATOM 692 C CA . LEU A 1 87 ? 10.202 2.504 -14.612 1.00 82.06 87 LEU A CA 1
ATOM 693 C C . LEU A 1 87 ? 11.658 2.413 -15.093 1.00 82.06 87 LEU A C 1
ATOM 695 O O . LEU A 1 87 ? 12.137 1.303 -15.344 1.00 82.06 87 LEU A O 1
ATOM 699 N N . PRO A 1 88 ? 12.386 3.543 -15.188 1.00 82.12 88 PRO A N 1
ATOM 700 C CA . PRO A 1 88 ? 13.785 3.516 -15.582 1.00 82.12 88 PRO A CA 1
ATOM 701 C C . PRO A 1 88 ? 14.573 2.535 -14.712 1.00 82.12 88 PRO A C 1
ATOM 703 O O . PRO A 1 88 ? 14.470 2.556 -13.485 1.00 82.12 88 PRO A O 1
ATOM 706 N N . SER A 1 89 ? 15.391 1.687 -15.335 1.00 83.56 89 SER A N 1
ATOM 707 C CA . SER A 1 89 ? 16.213 0.697 -14.621 1.00 83.56 89 SER A CA 1
ATOM 708 C C . SER A 1 89 ? 17.289 1.341 -13.740 1.00 83.56 89 SER A C 1
ATOM 710 O O . SER A 1 89 ? 17.779 0.735 -12.786 1.00 83.56 89 SER A O 1
ATOM 712 N N . THR A 1 90 ? 17.653 2.590 -14.035 1.00 87.50 90 THR A N 1
ATOM 713 C CA . THR A 1 90 ? 18.590 3.374 -13.233 1.00 87.50 90 THR A CA 1
ATOM 714 C C . THR A 1 90 ? 17.855 4.252 -12.221 1.00 87.50 90 THR A C 1
ATOM 716 O O . THR A 1 90 ? 16.874 4.891 -12.604 1.00 87.50 90 THR A O 1
ATOM 719 N N . PRO A 1 91 ? 18.371 4.396 -10.985 1.00 88.50 91 PRO A N 1
ATOM 720 C CA . PRO A 1 91 ? 17.772 5.217 -9.935 1.00 88.50 91 PRO A CA 1
ATOM 721 C C . PRO A 1 91 ? 17.993 6.710 -10.216 1.00 88.50 91 PRO A C 1
ATOM 723 O O . PRO A 1 91 ? 18.808 7.379 -9.579 1.00 88.50 91 PRO A O 1
ATOM 726 N N . ARG A 1 92 ? 17.305 7.234 -11.230 1.00 91.19 92 ARG A N 1
ATOM 727 C CA . ARG A 1 92 ? 17.337 8.639 -11.630 1.00 91.19 92 ARG A CA 1
ATOM 728 C C . ARG A 1 92 ? 15.918 9.174 -11.651 1.00 91.19 92 ARG A C 1
ATOM 730 O O . ARG A 1 92 ? 15.049 8.627 -12.320 1.00 91.19 92 ARG A O 1
ATOM 737 N N . ILE A 1 93 ? 15.712 10.281 -10.946 1.00 92.50 93 ILE A N 1
ATOM 738 C CA . ILE A 1 93 ? 14.452 11.015 -10.993 1.00 92.50 93 ILE A CA 1
ATOM 739 C C . ILE A 1 93 ? 14.365 11.679 -12.371 1.00 92.50 93 ILE A C 1
ATOM 741 O O . ILE A 1 93 ? 15.028 12.680 -12.631 1.00 92.50 93 ILE A O 1
ATOM 745 N N . SER A 1 94 ? 13.579 11.084 -13.261 1.00 93.44 94 SER A N 1
ATOM 746 C CA . SER A 1 94 ? 13.210 11.642 -14.560 1.00 93.44 94 SER A CA 1
ATOM 747 C C . SER A 1 94 ? 11.729 12.026 -14.559 1.00 93.44 94 SER A C 1
ATOM 749 O O . SER A 1 94 ? 10.954 11.555 -13.723 1.00 93.44 94 SER A O 1
ATOM 751 N N . LEU A 1 95 ? 11.320 12.872 -15.508 1.00 91.56 95 LEU A N 1
ATOM 752 C CA . LEU A 1 95 ? 9.902 13.188 -15.708 1.00 91.56 95 LEU A CA 1
ATOM 753 C C . LEU A 1 95 ? 9.082 11.914 -15.971 1.00 91.56 95 LEU A C 1
ATOM 755 O O . LEU A 1 95 ? 7.982 11.776 -15.447 1.00 91.56 95 LEU A O 1
ATOM 759 N N . GLU A 1 96 ? 9.655 10.974 -16.722 1.00 90.12 96 GLU A N 1
ATOM 760 C CA . GLU A 1 96 ? 9.082 9.656 -16.991 1.00 90.12 96 GLU A CA 1
ATOM 761 C C . GLU A 1 96 ? 8.858 8.858 -15.703 1.00 90.12 96 GLU A C 1
ATOM 763 O O . GLU A 1 96 ? 7.746 8.409 -15.453 1.00 90.12 96 GLU A O 1
ATOM 768 N N . ALA A 1 97 ? 9.861 8.765 -14.822 1.00 91.75 97 ALA A N 1
ATOM 769 C CA . ALA A 1 97 ? 9.703 8.074 -13.545 1.00 91.75 97 ALA A CA 1
ATOM 770 C C . ALA A 1 97 ? 8.621 8.716 -12.666 1.00 91.75 97 ALA A C 1
ATOM 772 O O . ALA A 1 97 ? 7.825 8.009 -12.052 1.00 91.75 97 ALA A O 1
ATOM 773 N N . ILE A 1 98 ? 8.568 10.052 -12.616 1.00 93.62 98 ILE A N 1
ATOM 774 C CA . ILE A 1 98 ? 7.531 10.778 -11.870 1.00 93.62 98 ILE A CA 1
ATOM 775 C C . ILE A 1 98 ? 6.149 10.473 -12.455 1.00 93.62 98 ILE A C 1
ATOM 777 O O . ILE A 1 98 ? 5.226 10.177 -11.697 1.00 93.62 98 ILE A O 1
ATOM 781 N N . ALA A 1 99 ? 6.004 10.509 -13.782 1.00 93.00 99 ALA A N 1
ATOM 782 C CA . ALA A 1 99 ? 4.757 10.167 -14.455 1.00 93.00 99 ALA A CA 1
ATOM 783 C C . ALA A 1 99 ? 4.342 8.720 -14.151 1.00 93.00 99 ALA A C 1
ATOM 785 O O . ALA A 1 99 ? 3.210 8.500 -13.725 1.00 93.00 99 ALA A O 1
ATOM 786 N N . CYS A 1 100 ? 5.260 7.754 -14.257 1.00 92.69 100 CYS A N 1
ATOM 787 C CA . CYS A 1 100 ? 5.004 6.355 -13.917 1.00 92.69 100 CYS A CA 1
ATOM 788 C C . CYS A 1 100 ? 4.516 6.195 -12.473 1.00 92.69 100 CYS A C 1
ATOM 790 O O . CYS A 1 100 ? 3.478 5.581 -12.239 1.00 92.69 100 CYS A O 1
ATOM 792 N N . LEU A 1 101 ? 5.220 6.788 -11.503 1.00 94.12 101 LEU A N 1
ATOM 793 C CA . LEU A 1 101 ? 4.852 6.707 -10.087 1.00 94.12 101 LEU A CA 1
ATOM 794 C C . LEU A 1 101 ? 3.505 7.382 -9.798 1.00 94.12 101 LEU A C 1
ATOM 796 O O . LEU A 1 101 ? 2.722 6.861 -9.008 1.00 94.12 101 LEU A O 1
ATOM 800 N N . LEU A 1 102 ? 3.198 8.511 -10.444 1.00 95.31 102 LEU A N 1
ATOM 801 C CA . LEU A 1 102 ? 1.893 9.164 -10.314 1.00 95.31 102 LEU A CA 1
ATOM 802 C C . LEU A 1 102 ? 0.769 8.303 -10.882 1.00 95.31 102 LEU A C 1
ATOM 804 O O . LEU A 1 102 ? -0.284 8.190 -10.260 1.00 95.31 102 LEU A O 1
ATOM 808 N N . ILE A 1 103 ? 0.986 7.679 -12.039 1.00 94.06 103 ILE A N 1
ATOM 809 C CA . ILE A 1 103 ? -0.007 6.789 -12.631 1.00 94.06 103 ILE A CA 1
ATOM 810 C C . ILE A 1 103 ? -0.237 5.584 -11.705 1.00 94.06 103 ILE A C 1
ATOM 812 O O . ILE A 1 103 ? -1.389 5.297 -11.389 1.00 94.06 103 ILE A O 1
ATOM 816 N N . ILE A 1 104 ? 0.829 4.940 -11.209 1.00 94.56 104 ILE A N 1
ATOM 817 C CA . ILE A 1 104 ? 0.744 3.851 -10.219 1.00 94.56 104 ILE A CA 1
ATOM 818 C C . ILE A 1 104 ? -0.051 4.303 -8.987 1.00 94.56 104 ILE A C 1
ATOM 820 O O . ILE A 1 104 ? -0.971 3.614 -8.552 1.00 94.56 104 ILE A O 1
ATOM 824 N N . LEU A 1 105 ? 0.255 5.481 -8.439 1.00 96.44 105 LEU A N 1
ATOM 825 C CA . LEU A 1 105 ? -0.448 6.020 -7.276 1.00 96.44 105 LEU A CA 1
ATOM 826 C C . LEU A 1 105 ? -1.951 6.166 -7.542 1.00 96.44 105 LEU A C 1
ATOM 828 O O . LEU A 1 105 ? -2.770 5.750 -6.721 1.00 96.44 105 LEU A O 1
ATOM 832 N N . LEU A 1 106 ? -2.316 6.767 -8.676 1.00 96.31 106 LEU A N 1
ATOM 833 C CA . LEU A 1 106 ? -3.707 7.038 -9.037 1.00 96.31 106 LEU A CA 1
ATOM 834 C C . LEU A 1 106 ? -4.492 5.754 -9.292 1.00 96.31 106 LEU A C 1
ATOM 836 O O . LEU A 1 106 ? -5.648 5.647 -8.877 1.00 96.31 106 LEU A O 1
ATOM 840 N N . THR A 1 107 ? -3.884 4.768 -9.943 1.00 95.81 107 THR A N 1
ATOM 841 C CA . THR A 1 107 ? -4.573 3.519 -10.277 1.00 95.81 107 THR A CA 1
ATOM 842 C C . THR A 1 107 ? -4.731 2.639 -9.056 1.00 95.81 107 THR A C 1
ATOM 844 O O . THR A 1 107 ? -5.811 2.096 -8.834 1.00 95.81 107 THR A O 1
ATOM 847 N N . GLN A 1 108 ? -3.732 2.604 -8.176 1.00 97.38 108 GLN A N 1
ATOM 848 C CA . GLN A 1 108 ? -3.869 1.948 -6.883 1.00 97.38 108 GLN A CA 1
ATOM 849 C C . GLN A 1 108 ? -4.859 2.669 -5.963 1.00 97.38 108 GLN A C 1
ATOM 851 O O . GLN A 1 108 ? -5.637 2.014 -5.267 1.00 97.38 108 GLN A O 1
ATOM 856 N N . ALA A 1 109 ? -4.943 4.001 -6.012 1.00 97.81 109 ALA A N 1
ATOM 857 C CA . ALA A 1 109 ? -6.014 4.729 -5.336 1.00 97.81 109 ALA A CA 1
ATOM 858 C C . ALA A 1 109 ? -7.403 4.369 -5.887 1.00 97.81 109 ALA A C 1
ATOM 860 O O . ALA A 1 109 ? -8.333 4.150 -5.107 1.00 97.81 109 ALA A O 1
ATOM 861 N N . ALA A 1 110 ? -7.555 4.221 -7.203 1.00 97.44 110 ALA A N 1
ATOM 862 C CA . ALA A 1 110 ? -8.802 3.740 -7.793 1.00 97.44 110 ALA A CA 1
ATOM 863 C C . ALA A 1 110 ? -9.140 2.309 -7.330 1.00 97.44 110 ALA A C 1
ATOM 865 O O . ALA A 1 110 ? -10.276 2.053 -6.923 1.00 97.44 110 ALA A O 1
ATOM 866 N N . THR A 1 111 ? -8.160 1.401 -7.293 1.00 97.69 111 THR A N 1
ATOM 867 C CA . THR A 1 111 ? -8.330 0.025 -6.794 1.00 97.69 111 THR A CA 1
ATOM 868 C C . THR A 1 111 ? -8.774 0.005 -5.334 1.00 97.69 111 THR A C 1
ATOM 870 O O . THR A 1 111 ? -9.790 -0.610 -5.001 1.00 97.69 111 THR A O 1
ATOM 873 N N . GLY A 1 112 ? -8.070 0.727 -4.457 1.00 97.38 112 GLY A N 1
ATOM 874 C CA . GLY A 1 112 ? -8.411 0.820 -3.038 1.00 97.38 112 GLY A CA 1
ATOM 875 C C . GLY A 1 112 ? -9.813 1.387 -2.825 1.00 97.38 112 GLY A C 1
ATOM 876 O O . GLY A 1 112 ? -10.593 0.859 -2.028 1.00 97.38 112 GLY A O 1
ATOM 877 N N . TRP A 1 113 ? -10.176 2.409 -3.605 1.00 97.50 113 TRP A N 1
ATOM 878 C CA . TRP A 1 113 ? -11.520 2.978 -3.604 1.00 97.50 113 TRP A CA 1
ATOM 879 C C . TRP A 1 113 ? -12.579 1.955 -4.030 1.00 97.50 113 TRP A C 1
ATOM 881 O O . TRP A 1 113 ? -13.594 1.819 -3.345 1.00 97.50 113 TRP A O 1
ATOM 891 N N . MET A 1 114 ? -12.348 1.189 -5.101 1.00 97.50 114 MET A N 1
ATOM 892 C CA . MET A 1 114 ? -13.273 0.148 -5.567 1.00 97.50 114 MET A CA 1
ATOM 893 C C . MET A 1 114 ? -13.464 -0.967 -4.532 1.00 97.50 114 MET A C 1
ATOM 895 O O . MET A 1 114 ? -14.604 -1.364 -4.259 1.00 97.50 114 MET A O 1
ATOM 899 N N . VAL A 1 115 ? -12.381 -1.450 -3.913 1.00 97.25 115 VAL A N 1
ATOM 900 C CA . VAL A 1 115 ? -12.443 -2.472 -2.853 1.00 97.25 115 VAL A CA 1
ATOM 901 C C . VAL A 1 115 ? -13.256 -1.955 -1.664 1.00 97.25 115 VAL A C 1
ATOM 903 O O . VAL A 1 115 ? -14.218 -2.603 -1.245 1.00 97.25 115 VAL A O 1
ATOM 906 N N . ALA A 1 116 ? -12.962 -0.747 -1.177 1.00 95.81 116 ALA A N 1
ATOM 907 C CA . ALA A 1 116 ? -13.722 -0.123 -0.094 1.00 95.81 116 ALA A CA 1
ATOM 908 C C . ALA A 1 116 ? -15.205 0.064 -0.456 1.00 95.81 116 ALA A C 1
ATOM 910 O O . ALA A 1 116 ? -16.102 -0.171 0.358 1.00 95.81 116 ALA A O 1
ATOM 911 N N . ARG A 1 117 ? -15.488 0.455 -1.703 1.00 94.56 117 ARG A N 1
ATOM 912 C CA . ARG A 1 117 ? -16.841 0.762 -2.171 1.00 94.56 117 ARG A CA 1
ATOM 913 C C . ARG A 1 117 ? -17.722 -0.474 -2.327 1.00 94.56 117 ARG A C 1
ATOM 915 O O . ARG A 1 117 ? -18.940 -0.359 -2.151 1.00 94.56 117 ARG A O 1
ATOM 922 N N . THR A 1 118 ? -17.121 -1.616 -2.646 1.00 95.31 118 THR A N 1
ATOM 923 C CA . THR A 1 118 ? -17.783 -2.925 -2.758 1.00 95.31 118 THR A CA 1
ATOM 924 C C . THR A 1 118 ? -17.936 -3.624 -1.404 1.00 95.31 118 THR A C 1
ATOM 926 O O . THR A 1 118 ? -18.852 -4.426 -1.244 1.00 95.31 118 THR A O 1
ATOM 929 N N . HIS A 1 119 ? -17.125 -3.254 -0.405 1.00 93.69 119 HIS A N 1
ATOM 930 C CA . HIS A 1 119 ? -17.093 -3.874 0.925 1.00 93.69 119 HIS A CA 1
ATOM 931 C C . HIS A 1 119 ? -17.412 -2.881 2.057 1.00 93.69 119 HIS A C 1
ATOM 933 O O . HIS A 1 119 ? -16.818 -2.940 3.129 1.00 93.69 119 HIS A O 1
ATOM 939 N N . ARG A 1 120 ? -18.368 -1.966 1.838 1.00 88.44 120 ARG A N 1
ATOM 940 C CA . ARG A 1 120 ? -18.641 -0.799 2.705 1.00 88.44 120 ARG A CA 1
ATOM 941 C C . ARG A 1 120 ? -18.701 -1.066 4.210 1.00 88.44 120 ARG A C 1
ATOM 943 O O . ARG A 1 120 ? -18.202 -0.240 4.963 1.00 88.44 120 ARG A O 1
ATOM 950 N N . ALA A 1 121 ? -19.314 -2.171 4.637 1.00 88.19 121 ALA A N 1
ATOM 951 C CA . ALA A 1 121 ? -19.458 -2.497 6.059 1.00 88.19 121 ALA A CA 1
ATOM 952 C C . ALA A 1 121 ? -18.103 -2.694 6.765 1.00 88.19 121 ALA A C 1
ATOM 954 O O . ALA A 1 121 ? -17.960 -2.341 7.928 1.00 88.19 121 ALA A O 1
ATOM 955 N N . HIS A 1 122 ? -17.098 -3.195 6.040 1.00 88.75 122 HIS A N 1
ATOM 956 C CA . HIS A 1 122 ? -15.754 -3.471 6.551 1.00 88.75 122 HIS A CA 1
ATOM 957 C C . HIS A 1 122 ? -14.687 -2.913 5.602 1.00 88.75 122 HIS A C 1
ATOM 959 O O . HIS A 1 122 ? -13.668 -3.551 5.352 1.00 88.75 122 HIS A O 1
ATOM 965 N N . ALA A 1 123 ? -14.929 -1.724 5.042 1.00 90.94 123 ALA A N 1
ATOM 966 C CA . ALA A 1 123 ? -14.149 -1.193 3.928 1.00 90.94 123 ALA A CA 1
ATOM 967 C C . ALA A 1 123 ? -12.640 -1.149 4.218 1.00 90.94 123 ALA A C 1
ATOM 969 O O . ALA A 1 123 ? -11.857 -1.687 3.440 1.00 90.94 123 ALA A O 1
ATOM 970 N N . ILE A 1 124 ? -12.234 -0.559 5.348 1.00 91.19 124 ILE A N 1
ATOM 971 C CA . ILE A 1 124 ? -10.812 -0.428 5.697 1.00 91.19 124 ILE A CA 1
ATOM 972 C C . ILE A 1 124 ? -10.160 -1.788 5.995 1.00 91.19 124 ILE A C 1
ATOM 974 O O . ILE A 1 124 ? -9.141 -2.071 5.363 1.00 91.19 124 ILE A O 1
ATOM 978 N N . PRO A 1 125 ? -10.724 -2.671 6.852 1.00 91.94 125 PRO A N 1
ATOM 979 C CA . PRO A 1 125 ? -10.180 -4.019 7.029 1.00 91.94 125 PRO A CA 1
ATOM 980 C C . PRO A 1 125 ? -9.995 -4.778 5.710 1.00 91.94 125 PRO A C 1
ATOM 982 O O . PRO A 1 125 ? -8.951 -5.383 5.496 1.00 91.94 125 PRO A O 1
ATOM 985 N N . MET A 1 126 ? -10.964 -4.700 4.795 1.00 94.56 126 MET A N 1
ATOM 986 C CA . MET A 1 126 ? -10.903 -5.405 3.510 1.00 94.56 126 MET A CA 1
ATOM 987 C C . MET A 1 126 ? -9.832 -4.836 2.570 1.00 94.56 126 MET A C 1
ATOM 989 O O . MET A 1 126 ? -9.151 -5.603 1.889 1.00 94.56 126 MET A O 1
ATOM 993 N N . VAL A 1 127 ? -9.618 -3.515 2.567 1.00 95.38 127 VAL A N 1
ATOM 994 C CA . VAL A 1 127 ? -8.483 -2.909 1.849 1.00 95.38 127 VAL A CA 1
ATOM 995 C C . VAL A 1 127 ? -7.156 -3.362 2.451 1.00 95.38 127 VAL A C 1
ATOM 997 O O . VAL A 1 127 ? -6.253 -3.718 1.702 1.00 95.38 127 VAL A O 1
ATOM 1000 N N . LEU A 1 128 ? -7.031 -3.420 3.779 1.00 94.19 128 LEU A N 1
ATOM 1001 C CA . LEU A 1 128 ? -5.797 -3.865 4.436 1.00 94.19 128 LEU A CA 1
ATOM 1002 C C . LEU A 1 128 ? -5.493 -5.346 4.196 1.00 94.19 128 LEU A C 1
ATOM 1004 O O . LEU A 1 128 ? -4.325 -5.698 4.029 1.00 94.19 128 LEU A O 1
ATOM 1008 N N . VAL A 1 129 ? -6.514 -6.205 4.113 1.00 94.81 129 VAL A N 1
ATOM 1009 C CA . VAL A 1 129 ? -6.345 -7.598 3.663 1.00 94.81 129 VAL A CA 1
ATOM 1010 C C . VAL A 1 129 ? -5.735 -7.626 2.269 1.00 94.81 129 VAL A C 1
ATOM 1012 O O . VAL A 1 129 ? -4.745 -8.321 2.051 1.00 94.81 129 VAL A O 1
ATOM 1015 N N . PHE A 1 130 ? -6.301 -6.859 1.335 1.00 96.44 130 PHE A N 1
ATOM 1016 C CA . PHE A 1 130 ? -5.798 -6.828 -0.033 1.00 96.44 130 PHE A CA 1
ATOM 1017 C C . PHE A 1 130 ? -4.377 -6.255 -0.117 1.00 96.44 130 PHE A C 1
ATOM 1019 O O . PHE A 1 130 ? -3.534 -6.856 -0.771 1.00 96.44 130 PHE A O 1
ATOM 1026 N N . VAL A 1 131 ? -4.080 -5.166 0.600 1.00 96.56 131 VAL A N 1
ATOM 1027 C CA . VAL A 1 131 ? -2.723 -4.599 0.709 1.00 96.56 131 VAL A CA 1
ATOM 1028 C C . VAL A 1 131 ? -1.742 -5.644 1.236 1.00 96.56 131 VAL A C 1
ATOM 1030 O O . VAL A 1 131 ? -0.684 -5.839 0.650 1.00 96.56 131 VAL A O 1
ATOM 1033 N N . THR A 1 132 ? -2.098 -6.352 2.309 1.00 94.50 132 THR A N 1
ATOM 1034 C CA . THR A 1 132 ? -1.234 -7.382 2.907 1.00 94.50 132 THR A CA 1
ATOM 1035 C C . THR A 1 132 ? -0.971 -8.517 1.921 1.00 94.50 132 THR A C 1
ATOM 1037 O O . THR A 1 132 ? 0.168 -8.959 1.779 1.00 94.50 132 THR A O 1
ATOM 1040 N N . TRP A 1 133 ? -2.010 -8.967 1.214 1.00 95.94 133 TRP A N 1
ATOM 1041 C CA . TRP A 1 133 ? -1.875 -9.979 0.172 1.00 95.94 133 TRP A CA 1
ATOM 1042 C C . TRP A 1 133 ? -0.983 -9.496 -0.980 1.00 95.94 133 TRP A C 1
ATOM 1044 O O . TRP A 1 133 ? -0.080 -10.224 -1.378 1.00 95.94 133 TRP A O 1
ATOM 1054 N N . LEU A 1 134 ? -1.182 -8.268 -1.472 1.00 94.25 134 LEU A N 1
ATOM 1055 C CA . LEU A 1 134 ? -0.421 -7.703 -2.589 1.00 94.25 134 LEU A CA 1
ATOM 1056 C C . LEU A 1 134 ? 1.060 -7.528 -2.233 1.00 94.25 134 LEU A C 1
ATOM 1058 O O . LEU A 1 134 ? 1.928 -7.938 -2.999 1.00 94.25 134 LEU A O 1
ATOM 1062 N N . VAL A 1 135 ? 1.350 -6.978 -1.051 1.00 93.94 135 VAL A N 1
ATOM 1063 C CA . VAL A 1 135 ? 2.720 -6.838 -0.540 1.00 93.94 135 VAL A CA 1
ATOM 1064 C C . VAL A 1 135 ? 3.364 -8.213 -0.375 1.00 93.94 135 VAL A C 1
ATOM 1066 O O . VAL A 1 135 ? 4.500 -8.406 -0.797 1.00 93.94 135 VAL A O 1
ATOM 1069 N N . GLY A 1 136 ? 2.640 -9.182 0.194 1.00 93.81 136 GLY A N 1
ATOM 1070 C CA . GLY A 1 136 ? 3.126 -10.553 0.342 1.00 93.81 136 GLY A CA 1
ATOM 1071 C C . GLY A 1 136 ? 3.434 -11.212 -1.002 1.00 93.81 136 GLY A C 1
ATOM 1072 O O . GLY A 1 136 ? 4.488 -11.820 -1.153 1.00 93.81 136 GLY A O 1
ATOM 1073 N N . TRP A 1 137 ? 2.554 -11.039 -1.989 1.00 93.88 137 TRP A N 1
ATOM 1074 C CA . TRP A 1 137 ? 2.750 -11.519 -3.356 1.00 93.88 137 TRP A CA 1
ATOM 1075 C C . TRP A 1 137 ? 3.985 -10.891 -4.012 1.00 93.88 137 TRP A C 1
ATOM 1077 O O . TRP A 1 137 ? 4.828 -11.615 -4.538 1.00 93.88 137 TRP A O 1
ATOM 1087 N N . TYR A 1 138 ? 4.124 -9.564 -3.932 1.00 91.00 138 TYR A N 1
ATOM 1088 C CA . TYR A 1 138 ? 5.270 -8.839 -4.483 1.00 91.00 138 TYR A CA 1
ATOM 1089 C C . TYR A 1 138 ? 6.579 -9.294 -3.835 1.00 91.00 138 TYR A C 1
ATOM 1091 O O . TYR A 1 138 ? 7.513 -9.686 -4.524 1.00 91.00 138 TYR A O 1
ATOM 1099 N N . VAL A 1 139 ? 6.637 -9.311 -2.500 1.00 90.94 139 VAL A N 1
ATOM 1100 C CA . VAL A 1 139 ? 7.836 -9.724 -1.759 1.00 90.94 139 VAL A CA 1
ATOM 1101 C C . VAL A 1 139 ? 8.185 -11.184 -2.037 1.00 90.94 139 VAL A C 1
ATOM 1103 O O . VAL A 1 139 ? 9.361 -11.486 -2.196 1.00 90.94 139 VAL A O 1
ATOM 1106 N N . ALA A 1 140 ? 7.201 -12.082 -2.139 1.00 92.31 140 ALA A N 1
ATOM 1107 C CA . ALA A 1 140 ? 7.449 -13.486 -2.459 1.00 92.31 140 ALA A CA 1
ATOM 1108 C C . ALA A 1 140 ? 7.995 -13.669 -3.885 1.00 92.31 140 ALA A C 1
ATOM 1110 O O . ALA A 1 140 ? 8.944 -14.425 -4.077 1.00 92.31 140 ALA A O 1
ATOM 1111 N N . GLY A 1 141 ? 7.437 -12.960 -4.874 1.00 90.81 141 GLY A N 1
ATOM 1112 C CA . GLY A 1 141 ? 7.912 -13.009 -6.262 1.00 90.81 141 GLY A CA 1
ATOM 1113 C C . GLY A 1 141 ? 9.288 -12.366 -6.458 1.00 90.81 141 GLY A C 1
ATOM 1114 O O . GLY A 1 141 ? 10.065 -12.805 -7.301 1.00 90.81 141 GLY A O 1
ATOM 1115 N N . SER A 1 142 ? 9.605 -11.363 -5.642 1.00 89.50 142 SER A N 1
ATOM 1116 C CA . SER A 1 142 ? 10.829 -10.563 -5.729 1.00 89.50 142 SER A CA 1
ATOM 1117 C C . SER A 1 142 ? 11.879 -10.907 -4.673 1.00 89.50 142 SER A C 1
ATOM 1119 O O . SER A 1 142 ? 12.874 -10.191 -4.544 1.00 89.50 142 SER A O 1
ATOM 1121 N N . PHE A 1 143 ? 11.674 -11.979 -3.903 1.00 89.75 143 PHE A N 1
ATOM 1122 C CA . PHE A 1 143 ? 12.461 -12.267 -2.704 1.00 89.75 143 PHE A CA 1
ATOM 1123 C C . PHE A 1 143 ? 13.964 -12.323 -2.991 1.00 89.75 143 PHE A C 1
ATOM 1125 O O . PHE A 1 143 ? 14.739 -11.630 -2.335 1.00 89.75 143 PHE A O 1
ATOM 1132 N N . SER A 1 144 ? 14.366 -13.066 -4.026 1.00 90.94 144 SER A N 1
ATOM 1133 C CA . SER A 1 144 ? 15.775 -13.232 -4.398 1.00 90.94 144 SER A CA 1
ATOM 1134 C C . SER A 1 144 ? 16.449 -11.917 -4.788 1.00 90.94 144 SER A C 1
ATOM 1136 O O . SER A 1 144 ? 17.618 -11.702 -4.486 1.00 90.94 144 SER A O 1
ATOM 1138 N N . GLU A 1 145 ? 15.724 -11.020 -5.456 1.00 90.50 145 GLU A N 1
ATOM 1139 C CA . GLU A 1 145 ? 16.264 -9.739 -5.912 1.00 90.50 145 GLU A CA 1
ATOM 1140 C C . GLU A 1 145 ? 16.368 -8.735 -4.758 1.00 90.50 145 GLU A C 1
ATOM 1142 O O . GLU A 1 145 ? 17.380 -8.044 -4.624 1.00 90.50 145 GLU A O 1
ATOM 1147 N N . ILE A 1 146 ? 15.359 -8.705 -3.880 1.00 91.19 146 ILE A N 1
ATOM 1148 C CA . ILE A 1 146 ? 15.378 -7.901 -2.654 1.00 91.19 146 ILE A CA 1
ATOM 1149 C C . ILE A 1 146 ? 16.521 -8.359 -1.752 1.00 91.19 146 ILE A C 1
ATOM 1151 O O . ILE A 1 146 ? 17.286 -7.520 -1.284 1.00 91.19 146 ILE A O 1
ATOM 1155 N N . GLU A 1 147 ? 16.672 -9.668 -1.535 1.00 92.94 147 GLU A N 1
ATOM 1156 C CA . GLU A 1 147 ? 17.765 -10.241 -0.748 1.00 92.94 147 GLU A CA 1
ATOM 1157 C C . GLU A 1 147 ? 19.122 -9.859 -1.346 1.00 92.94 147 GLU A C 1
ATOM 1159 O O . GLU A 1 147 ? 19.977 -9.310 -0.649 1.00 92.94 147 GLU A O 1
ATOM 1164 N N . ARG A 1 148 ? 19.294 -10.054 -2.660 1.00 93.69 148 ARG A N 1
ATOM 1165 C CA . ARG A 1 148 ? 20.521 -9.697 -3.380 1.00 93.69 148 ARG A CA 1
ATOM 1166 C C . ARG A 1 148 ? 20.877 -8.222 -3.202 1.00 93.69 148 ARG A C 1
ATOM 1168 O O . ARG A 1 148 ? 22.028 -7.909 -2.886 1.00 93.69 148 ARG A O 1
ATOM 1175 N N . LEU A 1 149 ? 19.922 -7.312 -3.396 1.00 92.06 149 LEU A N 1
ATOM 1176 C CA . LEU A 1 149 ? 20.134 -5.870 -3.237 1.00 92.06 149 LEU A CA 1
ATOM 1177 C C . LEU A 1 149 ? 20.383 -5.483 -1.778 1.00 92.06 149 LEU A C 1
ATOM 1179 O O . LEU A 1 149 ? 21.239 -4.638 -1.516 1.00 92.06 149 LEU A O 1
ATOM 1183 N N . LEU A 1 150 ? 19.677 -6.110 -0.836 1.00 93.44 150 LEU A N 1
ATOM 1184 C CA . LEU A 1 150 ? 19.827 -5.862 0.592 1.00 93.44 150 LEU A CA 1
ATOM 1185 C C . LEU A 1 150 ? 21.229 -6.248 1.063 1.00 93.44 150 LEU A C 1
ATOM 1187 O O . LEU A 1 150 ? 21.933 -5.389 1.591 1.00 93.44 150 LEU A O 1
ATOM 1191 N N . VAL A 1 151 ? 21.667 -7.481 0.793 1.00 95.88 151 VAL A N 1
ATOM 1192 C CA . VAL A 1 151 ? 23.017 -7.963 1.126 1.00 95.88 151 VAL A CA 1
ATOM 1193 C C . VAL A 1 151 ? 24.073 -7.083 0.459 1.00 95.88 151 VAL A C 1
ATOM 1195 O O . VAL A 1 151 ? 24.965 -6.565 1.126 1.00 95.88 151 VAL A O 1
ATOM 1198 N N . SER A 1 152 ? 23.919 -6.798 -0.837 1.00 94.25 152 SER A N 1
ATOM 1199 C CA . SER A 1 152 ? 24.880 -5.959 -1.565 1.00 94.25 152 SER A CA 1
ATOM 1200 C C . SER A 1 152 ? 24.951 -4.524 -1.021 1.00 94.25 152 SER A C 1
ATOM 1202 O O . SER A 1 152 ? 25.998 -3.885 -1.104 1.00 94.25 152 SER A O 1
ATOM 1204 N N . SER A 1 153 ? 23.862 -3.992 -0.457 1.00 94.94 153 SER A N 1
ATOM 1205 C CA . SER A 1 153 ? 23.812 -2.633 0.104 1.00 94.94 153 SER A CA 1
ATOM 1206 C C . SER A 1 153 ? 24.540 -2.473 1.443 1.00 94.94 153 SER A C 1
ATOM 1208 O O . SER A 1 153 ? 24.875 -1.338 1.815 1.00 94.94 153 SER A O 1
ATOM 1210 N N . ILE A 1 154 ? 24.789 -3.589 2.143 1.00 95.75 154 ILE A N 1
ATOM 1211 C CA . ILE A 1 154 ? 25.559 -3.633 3.392 1.00 95.75 154 ILE A CA 1
ATOM 1212 C C . ILE A 1 154 ? 27.032 -3.380 3.075 1.00 95.75 154 ILE A C 1
ATOM 1214 O O . ILE A 1 154 ? 27.612 -2.429 3.599 1.00 95.75 154 ILE A O 1
ATOM 1218 N N . ASP A 1 155 ? 27.594 -4.165 2.156 1.00 95.19 155 ASP A N 1
ATOM 1219 C CA . ASP A 1 155 ? 29.016 -4.093 1.809 1.00 95.19 155 ASP A CA 1
ATOM 1220 C C . ASP A 1 155 ? 29.334 -2.926 0.869 1.00 95.19 155 ASP A C 1
ATOM 1222 O O . ASP A 1 155 ? 30.426 -2.358 0.896 1.00 95.19 155 ASP A O 1
ATOM 1226 N N . GLN A 1 156 ? 28.388 -2.561 -0.001 1.00 95.75 156 GLN A N 1
ATOM 1227 C CA . GLN A 1 156 ? 28.626 -1.617 -1.087 1.00 95.75 156 GLN A CA 1
ATOM 1228 C C . GLN A 1 156 ? 27.545 -0.522 -1.112 1.00 95.75 156 GLN A C 1
ATOM 1230 O O . GLN A 1 156 ? 26.467 -0.706 -1.689 1.00 95.75 156 GLN A O 1
ATOM 1235 N N . PRO A 1 157 ? 27.845 0.684 -0.581 1.00 94.62 157 PRO A N 1
ATOM 1236 C CA . PRO A 1 157 ? 26.891 1.793 -0.496 1.00 94.62 157 PRO A CA 1
ATOM 1237 C C . PRO A 1 157 ? 26.252 2.196 -1.832 1.00 94.62 157 PRO A C 1
ATOM 1239 O O . PRO A 1 157 ? 25.139 2.720 -1.843 1.00 94.62 157 PRO A O 1
ATOM 1242 N N . ARG A 1 158 ? 26.913 1.906 -2.964 1.00 94.81 158 ARG A N 1
ATOM 1243 C CA . ARG A 1 158 ? 26.393 2.154 -4.319 1.00 94.81 158 ARG A CA 1
ATOM 1244 C C . ARG A 1 158 ? 25.071 1.443 -4.628 1.00 94.81 158 ARG A C 1
ATOM 1246 O O . ARG A 1 158 ? 24.359 1.906 -5.511 1.00 94.81 158 ARG A O 1
ATOM 1253 N N . PHE A 1 159 ? 24.721 0.362 -3.920 1.00 94.00 159 PHE A N 1
ATOM 1254 C CA . PHE A 1 159 ? 23.456 -0.358 -4.125 1.00 94.00 159 PHE A CA 1
ATOM 1255 C C . PHE A 1 159 ? 22.279 0.196 -3.320 1.00 94.00 159 PHE A C 1
ATOM 1257 O O . PHE A 1 159 ? 21.134 -0.094 -3.652 1.00 94.00 159 PHE A O 1
ATOM 1264 N N . ARG A 1 160 ? 22.517 1.047 -2.314 1.00 93.94 160 ARG A N 1
ATOM 1265 C CA . ARG A 1 160 ? 21.446 1.695 -1.534 1.00 93.94 160 ARG A CA 1
ATOM 1266 C C . ARG A 1 160 ? 20.421 2.451 -2.396 1.00 93.94 160 ARG A C 1
ATOM 1268 O O . ARG A 1 160 ? 19.232 2.244 -2.167 1.00 93.94 160 ARG A O 1
ATOM 1275 N N . PRO A 1 161 ? 20.811 3.274 -3.395 1.00 94.56 161 PRO A N 1
ATOM 1276 C CA . PRO A 1 161 ? 19.831 3.930 -4.261 1.00 94.56 161 PRO A CA 1
ATOM 1277 C C . PRO A 1 161 ? 19.045 2.941 -5.127 1.00 94.56 161 PRO A C 1
ATOM 1279 O O . PRO A 1 161 ? 17.874 3.185 -5.382 1.00 94.56 161 PRO A O 1
ATOM 1282 N N . TYR A 1 162 ? 19.639 1.814 -5.535 1.00 92.38 162 TYR A N 1
ATOM 1283 C CA . TYR A 1 162 ? 18.932 0.774 -6.292 1.00 92.38 162 TYR A CA 1
ATOM 1284 C C . TYR A 1 162 ? 17.913 0.042 -5.423 1.00 92.38 162 TYR A C 1
ATOM 1286 O O . TYR A 1 162 ? 16.789 -0.165 -5.860 1.00 92.38 162 TYR A O 1
ATOM 1294 N N . LEU A 1 163 ? 18.271 -0.289 -4.180 1.00 93.25 163 LEU A N 1
ATOM 1295 C CA . LEU A 1 163 ? 17.338 -0.870 -3.217 1.00 93.25 163 LEU A CA 1
ATOM 1296 C C . LEU A 1 163 ? 16.173 0.088 -2.932 1.00 93.25 163 LEU A C 1
ATOM 1298 O O . LEU A 1 163 ? 15.015 -0.316 -2.988 1.00 93.25 163 LEU A O 1
ATOM 1302 N N . ALA A 1 164 ? 16.463 1.367 -2.674 1.00 94.31 164 ALA A N 1
ATOM 1303 C CA . ALA A 1 164 ? 15.428 2.377 -2.459 1.00 94.31 164 ALA A CA 1
ATOM 1304 C C . ALA A 1 164 ? 14.516 2.523 -3.687 1.00 94.31 164 ALA A C 1
ATOM 1306 O O . ALA A 1 164 ? 13.294 2.558 -3.551 1.00 94.31 164 ALA A O 1
ATOM 1307 N N . TRP A 1 165 ? 15.101 2.553 -4.885 1.00 93.44 165 TRP A N 1
ATOM 1308 C CA . TRP A 1 165 ? 14.366 2.614 -6.144 1.00 93.44 165 TRP A CA 1
ATOM 1309 C C . TRP A 1 165 ? 13.463 1.398 -6.348 1.00 93.44 165 TRP A C 1
ATOM 1311 O O . TRP A 1 165 ? 12.285 1.558 -6.645 1.00 93.44 165 TRP A O 1
ATOM 1321 N N . TYR A 1 166 ? 13.979 0.197 -6.089 1.00 91.50 166 TYR A N 1
ATOM 1322 C CA . TYR A 1 166 ? 13.236 -1.057 -6.200 1.00 91.50 166 TYR A CA 1
ATOM 1323 C C . TYR A 1 166 ? 12.033 -1.127 -5.249 1.00 91.50 166 TYR A C 1
ATOM 1325 O O . TYR A 1 166 ? 10.982 -1.664 -5.592 1.00 91.50 166 TYR A O 1
ATOM 1333 N N . LEU A 1 167 ? 12.173 -0.563 -4.047 1.00 93.69 167 LEU A N 1
ATOM 1334 C CA . LEU A 1 167 ? 11.104 -0.516 -3.050 1.00 93.69 167 LEU A CA 1
ATOM 1335 C C . LEU A 1 167 ? 10.134 0.656 -3.262 1.00 93.69 167 LEU A C 1
ATOM 1337 O O . LEU A 1 167 ? 9.048 0.653 -2.685 1.00 93.69 167 LEU A O 1
ATOM 1341 N N . THR A 1 168 ? 10.492 1.658 -4.070 1.00 94.81 168 THR A N 1
ATOM 1342 C CA . THR A 1 168 ? 9.673 2.867 -4.249 1.00 94.81 168 THR A CA 1
ATOM 1343 C C . THR A 1 168 ? 8.270 2.549 -4.783 1.00 94.81 168 THR A C 1
ATOM 1345 O O . THR A 1 168 ? 7.310 2.998 -4.151 1.00 94.81 168 THR A O 1
ATOM 1348 N N . PRO A 1 169 ? 8.093 1.750 -5.857 1.00 92.62 169 PRO A N 1
ATOM 1349 C CA . PRO A 1 169 ? 6.764 1.372 -6.336 1.00 92.62 169 PRO A CA 1
ATOM 1350 C C . PRO A 1 169 ? 5.916 0.700 -5.254 1.00 92.62 169 PRO A C 1
ATOM 1352 O O . PRO A 1 169 ? 4.777 1.103 -5.058 1.00 92.62 169 PRO A O 1
ATOM 1355 N N . LEU A 1 170 ? 6.489 -0.214 -4.462 1.00 94.00 170 LEU A N 1
ATOM 1356 C CA . LEU A 1 170 ? 5.778 -0.903 -3.378 1.00 94.00 170 LEU A CA 1
ATOM 1357 C C . LEU A 1 170 ? 5.173 0.078 -2.358 1.00 94.00 170 LEU A C 1
ATOM 1359 O O . LEU A 1 170 ? 4.023 -0.077 -1.932 1.00 94.00 170 LEU A O 1
ATOM 1363 N N . PHE A 1 171 ? 5.924 1.116 -1.976 1.00 95.44 171 PHE A N 1
ATOM 1364 C CA . PHE A 1 171 ? 5.422 2.155 -1.075 1.00 95.44 171 PHE A CA 1
ATOM 1365 C C . PHE A 1 171 ? 4.349 3.025 -1.732 1.00 95.44 171 PHE A C 1
ATOM 1367 O O . PHE A 1 171 ? 3.347 3.337 -1.088 1.00 95.44 171 PHE A O 1
ATOM 1374 N N . VAL A 1 172 ? 4.536 3.400 -3.001 1.00 95.75 172 VAL A N 1
ATOM 1375 C CA . VAL A 1 172 ? 3.563 4.208 -3.752 1.00 95.75 172 VAL A CA 1
ATOM 1376 C C . VAL A 1 172 ? 2.251 3.448 -3.951 1.00 95.75 172 VAL A C 1
ATOM 1378 O O . VAL A 1 172 ? 1.182 4.011 -3.719 1.00 95.75 172 VAL A O 1
ATOM 1381 N N . GLU A 1 173 ? 2.314 2.165 -4.299 1.00 95.38 173 GLU A N 1
ATOM 1382 C CA . GLU A 1 173 ? 1.147 1.296 -4.455 1.00 95.38 173 GLU A CA 1
ATOM 1383 C C . GLU A 1 173 ? 0.373 1.160 -3.145 1.00 95.38 173 GLU A C 1
ATOM 1385 O O . GLU A 1 173 ? -0.841 1.374 -3.098 1.00 95.38 173 GLU A O 1
ATOM 1390 N N . THR A 1 174 ? 1.089 0.875 -2.055 1.00 96.25 174 THR A N 1
ATOM 1391 C CA . THR A 1 174 ? 0.502 0.745 -0.718 1.00 96.25 174 THR A CA 1
ATOM 1392 C C . THR A 1 174 ? -0.162 2.051 -0.280 1.00 96.25 174 THR A C 1
ATOM 1394 O O . THR A 1 174 ? -1.295 2.043 0.208 1.00 96.25 174 THR A O 1
ATOM 1397 N N . ALA A 1 175 ? 0.508 3.189 -0.487 1.00 96.81 175 ALA A N 1
ATOM 1398 C CA . ALA A 1 175 ? -0.038 4.502 -0.166 1.00 96.81 175 ALA A CA 1
ATOM 1399 C C . ALA A 1 175 ? -1.291 4.816 -0.996 1.00 96.81 175 ALA A C 1
ATOM 1401 O O . ALA A 1 175 ? -2.287 5.278 -0.436 1.00 96.81 175 ALA A O 1
ATOM 1402 N N . GLY A 1 176 ? -1.266 4.514 -2.298 1.00 97.44 176 GLY A N 1
ATOM 1403 C CA . GLY A 1 176 ? -2.407 4.660 -3.198 1.00 97.44 176 GLY A CA 1
ATOM 1404 C C . GLY A 1 176 ? -3.605 3.846 -2.723 1.00 97.44 176 GLY A C 1
ATOM 1405 O O . GLY A 1 176 ? -4.665 4.416 -2.468 1.00 97.44 176 GLY A O 1
ATOM 1406 N N . LEU A 1 177 ? -3.428 2.538 -2.506 1.00 97.69 177 LEU A N 1
ATOM 1407 C CA . LEU A 1 177 ? -4.486 1.641 -2.025 1.00 97.69 177 LEU A CA 1
ATOM 1408 C C . LEU A 1 177 ? -5.114 2.128 -0.720 1.00 97.69 177 LEU A C 1
ATOM 1410 O O . LEU A 1 177 ? -6.341 2.176 -0.602 1.00 97.69 177 LEU A O 1
ATOM 1414 N N . ILE A 1 178 ? -4.288 2.516 0.254 1.00 96.06 178 ILE A N 1
ATOM 1415 C CA . ILE A 1 178 ? -4.770 3.008 1.546 1.00 96.06 178 ILE A CA 1
ATOM 1416 C C . ILE A 1 178 ? -5.524 4.328 1.364 1.00 96.06 178 ILE A C 1
ATOM 1418 O O . ILE A 1 178 ? -6.637 4.459 1.873 1.00 96.06 178 ILE A O 1
ATOM 1422 N N . ALA A 1 179 ? -4.975 5.287 0.613 1.00 96.19 179 ALA A N 1
ATOM 1423 C CA . ALA A 1 179 ? -5.622 6.574 0.367 1.00 96.19 179 ALA A CA 1
ATOM 1424 C C . ALA A 1 179 ? -6.977 6.400 -0.334 1.00 96.19 179 ALA A C 1
ATOM 1426 O O . ALA A 1 179 ? -7.993 6.930 0.120 1.00 96.19 179 ALA A O 1
ATOM 1427 N N . GLY A 1 180 ? -7.015 5.590 -1.391 1.00 96.31 180 GLY A N 1
ATOM 1428 C CA . GLY A 1 180 ? -8.232 5.230 -2.108 1.00 96.31 180 GLY A CA 1
ATOM 1429 C C . GLY A 1 180 ? -9.261 4.539 -1.220 1.00 96.31 180 GLY A C 1
ATOM 1430 O O . GLY A 1 180 ? -10.438 4.907 -1.218 1.00 96.31 180 GLY A O 1
ATOM 1431 N N . GLY A 1 181 ? -8.813 3.578 -0.411 1.00 95.81 181 GLY A N 1
ATOM 1432 C CA . GLY A 1 181 ? -9.645 2.862 0.549 1.00 95.81 181 GLY A CA 1
ATOM 1433 C C . GLY A 1 181 ? -10.256 3.782 1.600 1.00 95.81 181 GLY A C 1
ATOM 1434 O O . GLY A 1 181 ? -11.460 3.715 1.867 1.00 95.81 181 GLY A O 1
ATOM 1435 N N . ILE A 1 182 ? -9.451 4.704 2.136 1.00 92.94 182 ILE A N 1
ATOM 1436 C CA . ILE A 1 182 ? -9.912 5.748 3.048 1.00 92.94 182 ILE A CA 1
ATOM 1437 C C . ILE A 1 182 ? -10.954 6.612 2.353 1.00 92.94 182 ILE A C 1
ATO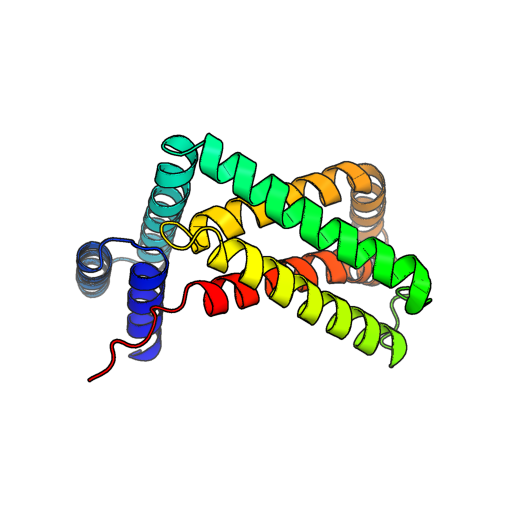M 1439 O O . ILE A 1 182 ? -12.009 6.812 2.933 1.00 92.94 182 ILE A O 1
ATOM 1443 N N . VAL A 1 183 ? -10.741 7.095 1.131 1.00 94.50 183 VAL A N 1
ATOM 1444 C CA . VAL A 1 183 ? -11.751 7.907 0.428 1.00 94.50 183 VAL A CA 1
ATOM 1445 C C . VAL A 1 183 ? -13.037 7.104 0.176 1.00 94.50 183 VAL A C 1
ATOM 1447 O O . VAL A 1 183 ? -14.140 7.592 0.433 1.00 94.50 183 VAL A O 1
ATOM 1450 N N . GLY A 1 184 ? -12.920 5.846 -0.253 1.00 92.81 184 GLY A N 1
ATOM 1451 C CA . GLY A 1 184 ? -14.055 4.970 -0.568 1.00 92.81 184 GLY A CA 1
ATOM 1452 C C . GLY A 1 184 ? -14.907 4.579 0.642 1.00 92.81 184 GLY A C 1
ATOM 1453 O O . GLY A 1 184 ? -16.115 4.364 0.503 1.00 92.81 184 GLY A O 1
ATOM 1454 N N . ALA A 1 185 ? -14.311 4.545 1.835 1.00 90.50 185 ALA A N 1
ATOM 1455 C CA . ALA A 1 185 ? -14.997 4.250 3.089 1.00 90.50 185 ALA A CA 1
ATOM 1456 C C . ALA A 1 185 ? -15.841 5.426 3.626 1.00 90.50 185 ALA A C 1
ATOM 1458 O O . ALA A 1 185 ? -16.469 5.296 4.676 1.00 90.50 185 ALA A O 1
ATOM 1459 N N . ALA A 1 186 ? -15.839 6.608 2.988 1.00 85.19 186 ALA A N 1
ATOM 1460 C CA . ALA A 1 186 ? -16.528 7.799 3.508 1.00 85.19 186 ALA A CA 1
ATOM 1461 C C . ALA A 1 186 ? -18.027 7.542 3.701 1.00 85.19 186 ALA A C 1
ATOM 1463 O O . ALA A 1 186 ? -18.670 7.035 2.773 1.00 85.19 186 ALA A O 1
ATOM 1464 N N . PRO A 1 187 ? -18.598 7.864 4.885 1.00 75.62 187 PRO A N 1
ATOM 1465 C CA . PRO A 1 187 ? -20.031 7.754 5.080 1.00 75.62 187 PRO A CA 1
ATOM 1466 C C . PRO A 1 187 ? -20.708 8.619 4.025 1.00 75.62 187 PRO A C 1
ATOM 1468 O O . PRO A 1 187 ? -20.278 9.741 3.751 1.00 75.62 187 PRO A O 1
ATOM 1471 N N . LYS A 1 188 ? -21.772 8.101 3.411 1.00 70.75 188 LYS A N 1
ATOM 1472 C CA . LYS A 1 188 ? -22.590 8.922 2.521 1.00 70.75 188 LYS A CA 1
ATOM 1473 C C . LYS A 1 188 ? -23.171 10.036 3.397 1.00 70.75 188 LYS A C 1
ATOM 1475 O O . LYS A 1 188 ? -23.856 9.715 4.368 1.00 70.75 188 LYS A O 1
ATOM 1480 N N . ALA A 1 189 ? -22.853 11.299 3.104 1.00 63.25 189 ALA A N 1
ATOM 1481 C CA . ALA A 1 189 ? -23.421 12.432 3.828 1.00 63.25 189 ALA A CA 1
ATOM 1482 C C . ALA A 1 189 ? -24.942 12.241 3.882 1.00 63.25 189 ALA A C 1
ATOM 1484 O O . ALA A 1 189 ? -25.577 12.067 2.837 1.00 63.25 189 ALA A O 1
ATOM 1485 N N . ARG A 1 190 ? -25.508 12.154 5.093 1.00 55.38 190 ARG A N 1
ATOM 1486 C CA . ARG A 1 190 ? -26.960 12.043 5.242 1.00 55.38 190 ARG A CA 1
ATOM 1487 C C . ARG A 1 190 ? -27.559 13.326 4.651 1.00 55.38 190 ARG A C 1
ATOM 1489 O O . ARG A 1 190 ? -27.102 14.400 5.050 1.00 55.38 190 ARG A O 1
ATOM 1496 N N . PRO A 1 191 ? -28.498 13.242 3.690 1.00 58.28 191 PRO A N 1
ATOM 1497 C CA . PRO A 1 191 ? -29.221 14.427 3.250 1.00 58.28 191 PRO A CA 1
ATOM 1498 C C . PRO A 1 191 ? -29.905 15.028 4.482 1.00 58.28 191 PRO A C 1
ATOM 1500 O O . PRO A 1 191 ? -30.513 14.291 5.262 1.00 58.28 191 PRO A O 1
ATOM 1503 N N . ARG A 1 192 ? -29.672 16.324 4.703 1.00 56.22 192 ARG A N 1
ATOM 1504 C CA . ARG A 1 192 ? -30.353 17.108 5.736 1.00 56.22 192 ARG A CA 1
ATOM 1505 C C . ARG A 1 192 ? -31.771 17.418 5.293 1.00 56.22 192 ARG A C 1
ATOM 1507 O O . ARG A 1 192 ? -31.948 17.620 4.071 1.00 56.22 192 ARG A O 1
#

Radius of gyration: 19.6 Å; chains: 1; bounding box: 59×35×58 Å

Secondary structure (DSSP, 8-state):
-HHHHHHHHHHHHHHT--HHHHHHHHHHHHTT--HHHHHHHHHHHHHHHHHHHHHHTHHHHHHHHHHHHHHHHHHHHHIIIII-----SS----HHHHHHHHHHHHHHHHHHHHHHHHSGGGHHHHHHHHHHHHHHHHHHHTHHHHHHHHHHHHH-GGGHHHHHHHHHHHHHHHHHHHHHHHHHTPPPPPP-

pLDDT: mean 89.13, std 8.43, range [51.44, 97.81]